Protein AF-A0A355G2V4-F1 (afdb_monomer)

Foldseek 3Di:
DPQLCLQLLLLQLLVLLVVCCVVPVDNVRSLVSSLVRLLVVLLCCCVPQPVVCVPPDPVSNVVSSVVSLVVSLVVCCVVPNQDKDFADDDFPAWDADPNDTDGVLVVCCVVVVVVLVVVVVCCLPPDPLNVLLVVCVVPVVVSVVVVRPSSVSVSVVSSSSSSVSSVVSVSCCNVPRIHGSCGSNDDD

Solvent-accessible surface area (backbone atoms only — not comparable to full-atom values): 9981 Å² total; per-residue (Å²): 129,92,64,66,38,55,24,42,35,21,32,52,9,39,53,36,30,51,53,35,32,75,75,66,70,38,67,71,60,10,50,54,49,6,29,52,52,15,21,51,50,27,38,49,46,40,61,67,63,48,54,80,42,75,84,53,57,73,64,58,54,48,54,48,31,54,50,49,32,54,49,53,29,50,52,42,28,72,76,69,40,80,61,72,46,74,52,93,70,91,79,78,54,70,45,76,54,98,89,42,81,40,51,40,54,59,54,50,45,53,52,54,48,51,51,51,52,53,50,51,50,47,43,39,73,73,34,74,68,23,48,50,44,52,40,44,71,75,36,54,67,62,29,43,74,73,70,44,60,58,71,61,46,54,43,50,50,34,25,53,52,22,31,52,23,16,55,50,18,53,48,46,40,67,75,43,44,61,46,44,55,60,38,55,69,70,82,130

Nearest PDB structures (foldseek):
  6o6o-assembly1_B  TM=2.449E-01  e=6.720E+00  Mycobacterium tuberculosis

Sequence (188 aa):
MLNFAHGDIIMVGAYAILTSLQLTGNPYLAMVVSILVCTIAGVVIERLAYKPLRGASPLAVLITAIGVSFYLQAVAQLIYGSKSQSIALPTFGKVTVAGYEINVSTVITLVVGGVIMAGLTLFVKKTNVGRAMQAVSEDKGAALLMGVNVNRIIMITFAIGSMLAAFASLFYLMQIPSITPTLGSMPG

pLDDT: mean 88.04, std 10.11, range [39.41, 97.44]

Secondary structure (DSSP, 8-state):
---THHHHHHHHHHHHHHHHHHHH--HHHHHHHHHHHHHHHHHHHIIIIIGGGTTS-HHHHHHHHHHHHHHHHHHHHHHH-SS-EE--PPP--EEEETTEEEEHHHHHHHHHHHHHHHHHHHHHHHSHHHHHHHHHHH-HHHHHHTT--HHHHHHHHHHHHHHHHHHHHHHHHHHS-EE-TTTT-S--

Mean predicted aligned error: 5.68 Å

Radius of gyration: 18.29 Å; Cα contacts (8 Å, |Δi|>4): 221; chains: 1; bounding box: 44×28×56 Å

Structure (mmCIF, N/CA/C/O backbone):
data_AF-A0A355G2V4-F1
#
_entry.id   AF-A0A355G2V4-F1
#
loop_
_atom_site.group_PDB
_atom_site.id
_atom_site.type_symbol
_atom_site.label_atom_id
_atom_site.label_alt_id
_atom_site.label_comp_id
_atom_site.label_asym_id
_atom_site.label_entity_id
_atom_site.label_seq_id
_atom_site.pdbx_PDB_ins_code
_atom_site.Cartn_x
_atom_site.Cartn_y
_atom_site.Cartn_z
_atom_site.occupancy
_atom_site.B_iso_or_equiv
_atom_site.auth_seq_id
_atom_site.auth_comp_id
_atom_site.auth_asym_id
_atom_site.auth_atom_id
_atom_site.pdbx_PDB_model_num
ATOM 1 N N . MET A 1 1 ? -10.493 9.139 7.354 1.00 45.75 1 MET A N 1
ATOM 2 C CA . MET A 1 1 ? -9.172 9.528 7.895 1.00 45.75 1 MET A CA 1
ATOM 3 C C . MET A 1 1 ? -8.283 9.828 6.707 1.00 45.75 1 MET A C 1
ATOM 5 O O . MET A 1 1 ? -8.182 8.969 5.841 1.00 45.75 1 MET A O 1
ATOM 9 N N . LEU A 1 2 ? -7.716 11.032 6.629 1.00 49.28 2 LEU A N 1
ATOM 10 C CA . LEU A 1 2 ? -6.668 11.340 5.656 1.00 49.28 2 LEU A CA 1
ATOM 11 C C . LEU A 1 2 ? -5.429 10.533 6.055 1.00 49.28 2 LEU A C 1
ATOM 13 O O . LEU A 1 2 ? -4.902 10.720 7.149 1.00 49.28 2 LEU A O 1
ATOM 17 N N . ASN A 1 3 ? -5.039 9.570 5.224 1.00 63.75 3 ASN A N 1
ATOM 18 C CA . ASN A 1 3 ? -3.866 8.739 5.466 1.00 63.75 3 ASN A CA 1
ATOM 19 C C . ASN A 1 3 ? -2.707 9.249 4.605 1.00 63.75 3 ASN A C 1
ATOM 21 O O . ASN A 1 3 ? -2.568 8.841 3.454 1.00 63.75 3 ASN A O 1
ATOM 25 N N . PHE A 1 4 ? -1.886 10.131 5.175 1.00 60.88 4 PHE A N 1
ATOM 26 C CA . PHE A 1 4 ? -0.683 10.651 4.518 1.00 60.88 4 PHE A CA 1
ATOM 27 C C . PHE A 1 4 ? 0.364 9.556 4.254 1.00 60.88 4 PHE A C 1
ATOM 29 O O . PHE A 1 4 ? 1.045 9.604 3.236 1.00 60.88 4 PHE A O 1
ATOM 36 N N . ALA A 1 5 ? 0.393 8.497 5.072 1.00 66.44 5 ALA A N 1
ATOM 37 C CA . ALA A 1 5 ? 1.328 7.386 4.911 1.00 66.44 5 ALA A CA 1
ATOM 38 C C . ALA A 1 5 ? 1.033 6.499 3.687 1.00 66.44 5 ALA A C 1
ATOM 40 O O . ALA A 1 5 ? 1.855 5.662 3.322 1.00 66.44 5 ALA A O 1
ATOM 41 N N . HIS A 1 6 ? -0.126 6.652 3.029 1.00 75.75 6 H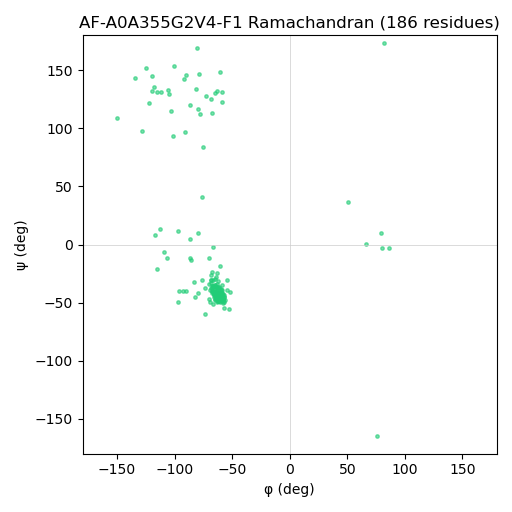IS A N 1
ATOM 42 C CA . HIS A 1 6 ? -0.417 5.899 1.807 1.00 75.75 6 HIS A CA 1
ATOM 43 C C . HIS A 1 6 ? 0.553 6.255 0.671 1.00 75.75 6 HIS A C 1
ATOM 45 O O . HIS A 1 6 ? 0.982 5.357 -0.050 1.00 75.75 6 HIS A O 1
ATOM 51 N N . GLY A 1 7 ? 0.951 7.530 0.565 1.00 82.25 7 GLY A N 1
ATOM 52 C CA . GLY A 1 7 ? 1.973 7.976 -0.383 1.00 82.25 7 GLY A CA 1
ATOM 53 C C . GLY A 1 7 ? 3.340 7.353 -0.095 1.00 82.25 7 GLY A C 1
ATOM 54 O O . GLY A 1 7 ? 3.978 6.822 -0.999 1.00 82.25 7 GLY A O 1
ATOM 55 N N . ASP A 1 8 ? 3.746 7.292 1.175 1.00 89.00 8 ASP A N 1
ATOM 56 C CA . ASP A 1 8 ? 5.026 6.684 1.564 1.00 89.00 8 ASP A CA 1
ATOM 57 C C . ASP A 1 8 ? 5.050 5.162 1.352 1.00 89.00 8 ASP A C 1
ATOM 59 O O . ASP A 1 8 ? 6.106 4.580 1.114 1.00 89.00 8 ASP A O 1
ATOM 63 N N . ILE A 1 9 ? 3.897 4.485 1.374 1.00 92.44 9 ILE A N 1
ATOM 64 C CA . ILE A 1 9 ? 3.826 3.062 1.004 1.00 92.44 9 ILE A CA 1
ATOM 65 C C . ILE A 1 9 ? 4.128 2.867 -0.491 1.00 92.44 9 ILE A C 1
ATOM 67 O O . ILE A 1 9 ? 4.703 1.837 -0.850 1.00 92.44 9 ILE A O 1
ATOM 71 N N . ILE A 1 10 ? 3.811 3.843 -1.352 1.00 93.12 10 ILE A N 1
ATOM 72 C CA . ILE A 1 10 ? 4.222 3.824 -2.766 1.00 93.12 10 ILE A CA 1
ATOM 73 C C . ILE A 1 10 ? 5.750 3.944 -2.863 1.00 93.12 10 ILE A C 1
ATOM 75 O O . ILE A 1 10 ? 6.393 3.200 -3.599 1.00 93.12 10 ILE A O 1
ATOM 79 N N . MET A 1 11 ? 6.368 4.818 -2.064 1.00 93.38 11 MET A N 1
ATOM 80 C CA . MET A 1 11 ? 7.831 4.892 -1.976 1.00 93.38 11 MET A CA 1
ATOM 81 C C . MET A 1 11 ? 8.438 3.552 -1.532 1.00 93.38 11 MET A C 1
ATOM 83 O O . MET A 1 11 ? 9.366 3.053 -2.171 1.00 93.38 11 MET A O 1
ATOM 87 N N . VAL A 1 12 ? 7.904 2.938 -0.472 1.00 94.44 12 VAL A N 1
ATOM 88 C CA . VAL A 1 12 ? 8.348 1.615 -0.001 1.00 94.44 12 VAL A CA 1
ATOM 89 C C . VAL A 1 12 ? 8.220 0.569 -1.111 1.00 94.44 12 VAL A C 1
ATOM 91 O O . VAL A 1 12 ? 9.146 -0.213 -1.328 1.00 94.44 12 VAL A O 1
ATOM 94 N N . GLY A 1 13 ? 7.109 0.581 -1.851 1.00 94.50 13 GLY A N 1
ATOM 95 C CA . GLY A 1 13 ? 6.882 -0.316 -2.981 1.00 94.50 13 GLY A CA 1
ATOM 96 C C . GLY A 1 13 ? 7.879 -0.110 -4.113 1.00 94.50 13 GLY A C 1
ATOM 97 O O . GLY A 1 13 ? 8.381 -1.092 -4.661 1.00 94.50 13 GLY A O 1
ATOM 98 N N . ALA A 1 14 ? 8.227 1.140 -4.416 1.00 93.62 14 ALA A N 1
ATOM 99 C CA . ALA A 1 14 ? 9.215 1.477 -5.432 1.00 93.62 14 ALA A CA 1
ATOM 100 C C . ALA A 1 14 ? 10.626 0.993 -5.055 1.00 93.62 14 ALA A C 1
ATOM 102 O O . ALA A 1 14 ? 11.310 0.387 -5.881 1.00 93.62 14 ALA A O 1
ATOM 103 N N . TYR A 1 15 ? 11.046 1.167 -3.797 1.00 94.06 15 TYR A N 1
ATOM 104 C CA . TYR A 1 15 ? 12.325 0.633 -3.309 1.00 94.06 15 TYR A CA 1
ATOM 105 C C . TYR A 1 15 ? 12.348 -0.901 -3.227 1.00 94.06 15 TYR A C 1
ATOM 107 O O . TYR A 1 15 ? 13.381 -1.522 -3.490 1.00 94.06 15 TYR A O 1
ATOM 115 N N . ALA A 1 16 ? 11.216 -1.540 -2.922 1.00 94.88 16 ALA A N 1
ATOM 116 C CA . ALA A 1 16 ? 11.099 -2.998 -2.981 1.00 94.88 16 ALA A CA 1
ATOM 117 C C . ALA A 1 16 ? 11.252 -3.525 -4.421 1.00 94.88 16 ALA A C 1
ATOM 119 O O . ALA A 1 16 ? 11.912 -4.540 -4.646 1.00 94.88 16 ALA A O 1
ATOM 120 N N . ILE A 1 17 ? 10.705 -2.807 -5.410 1.00 94.12 17 ILE A N 1
ATOM 121 C CA . ILE A 1 17 ? 10.907 -3.117 -6.834 1.00 94.12 17 ILE A CA 1
ATOM 122 C C . ILE A 1 17 ? 12.380 -2.931 -7.212 1.00 94.12 17 ILE A C 1
ATOM 124 O O . ILE A 1 17 ? 12.956 -3.826 -7.829 1.00 94.12 17 ILE A O 1
ATOM 128 N N . LEU A 1 18 ? 13.004 -1.815 -6.807 1.00 92.25 18 LEU A N 1
ATOM 129 C CA . LEU A 1 18 ? 14.422 -1.526 -7.056 1.00 92.25 18 LEU A CA 1
ATOM 130 C C . LEU A 1 18 ? 15.325 -2.665 -6.588 1.00 92.25 18 LEU A C 1
ATOM 132 O O . LEU A 1 18 ? 16.102 -3.211 -7.369 1.00 92.25 18 LEU A O 1
ATOM 136 N N . THR A 1 19 ? 15.203 -3.033 -5.316 1.00 92.38 19 THR A N 1
ATOM 137 C CA . THR A 1 19 ? 16.059 -4.053 -4.702 1.00 92.38 19 THR A CA 1
ATOM 138 C C . THR A 1 19 ? 15.848 -5.420 -5.319 1.00 92.38 19 THR A C 1
ATOM 140 O O . THR A 1 19 ? 16.818 -6.104 -5.641 1.00 92.38 19 THR A O 1
ATOM 143 N N . SER A 1 20 ? 14.596 -5.817 -5.548 1.00 93.38 20 SER A N 1
ATOM 144 C CA . SER A 1 20 ? 14.315 -7.110 -6.163 1.00 93.38 20 SER A CA 1
ATOM 145 C C . SER A 1 20 ? 14.789 -7.180 -7.617 1.00 93.38 20 SER A C 1
ATOM 147 O O . SER A 1 20 ? 15.272 -8.231 -8.039 1.00 93.38 20 SER A O 1
ATOM 149 N N . LEU A 1 21 ? 14.699 -6.086 -8.380 1.00 91.62 21 LEU A N 1
ATOM 150 C CA . LEU A 1 21 ? 15.252 -6.027 -9.734 1.00 91.62 21 LEU A CA 1
ATOM 151 C C . LEU A 1 21 ? 16.778 -6.122 -9.726 1.00 91.62 21 LEU A C 1
ATOM 153 O O . LEU A 1 21 ? 17.332 -6.852 -10.540 1.00 91.62 21 LEU A O 1
ATOM 157 N N . GLN A 1 22 ? 17.457 -5.443 -8.800 1.00 89.81 22 GLN A N 1
ATOM 158 C CA . GLN A 1 22 ? 18.917 -5.519 -8.675 1.00 89.81 22 GLN A CA 1
ATOM 159 C C . GLN A 1 22 ? 19.403 -6.921 -8.285 1.00 89.81 22 GLN A C 1
ATOM 161 O O . GLN A 1 22 ? 20.454 -7.353 -8.750 1.00 89.81 22 GLN A O 1
ATOM 166 N N . LEU A 1 23 ? 18.639 -7.638 -7.457 1.00 91.12 23 LEU A N 1
ATOM 167 C CA . LEU A 1 23 ? 18.987 -8.984 -6.992 1.00 91.12 23 LEU A CA 1
ATOM 168 C C . LEU A 1 23 ? 18.677 -10.078 -8.021 1.00 91.12 23 LEU A C 1
ATOM 170 O O . LEU A 1 23 ? 19.447 -11.023 -8.160 1.00 91.12 23 LEU A O 1
ATOM 174 N N . THR A 1 24 ? 17.529 -9.999 -8.698 1.00 91.00 24 THR A N 1
ATOM 175 C CA . THR A 1 24 ? 17.003 -11.112 -9.513 1.00 91.00 24 THR A CA 1
ATOM 176 C C . THR A 1 24 ? 16.943 -10.798 -11.008 1.00 91.00 24 THR A C 1
ATOM 178 O O . THR A 1 24 ? 16.838 -11.713 -11.819 1.00 91.00 24 THR A O 1
ATOM 181 N N . GLY A 1 25 ? 16.932 -9.521 -11.400 1.00 86.69 25 GLY A N 1
ATOM 182 C CA . GLY A 1 25 ? 16.720 -9.086 -12.787 1.00 86.69 25 GLY A CA 1
ATOM 183 C C . GLY A 1 25 ? 15.319 -9.374 -13.349 1.00 86.69 25 GLY A C 1
ATOM 184 O O . GLY A 1 25 ? 15.046 -9.058 -14.504 1.00 86.69 25 GLY A O 1
ATOM 185 N N . ASN A 1 26 ? 14.418 -9.971 -12.559 1.00 88.38 26 ASN A N 1
ATOM 186 C CA . ASN A 1 26 ? 13.105 -10.424 -13.012 1.00 88.38 26 ASN A CA 1
ATOM 187 C C . ASN A 1 26 ? 11.985 -9.462 -12.553 1.00 88.38 26 ASN A C 1
ATOM 189 O O . ASN A 1 26 ? 11.714 -9.380 -11.350 1.00 88.38 26 ASN A O 1
ATOM 193 N N . PRO A 1 27 ? 11.282 -8.780 -13.480 1.00 86.25 27 PRO A N 1
ATOM 194 C CA . PRO A 1 27 ? 10.253 -7.797 -13.138 1.00 86.25 27 PRO A CA 1
ATOM 195 C C . PRO A 1 27 ? 8.998 -8.410 -12.506 1.00 86.25 27 PRO A C 1
ATOM 197 O O . PRO A 1 27 ? 8.374 -7.781 -11.653 1.00 86.25 27 PRO A O 1
ATOM 200 N N . TYR A 1 28 ? 8.642 -9.648 -12.860 1.00 88.75 28 TYR A N 1
ATOM 201 C CA . TYR A 1 28 ? 7.495 -10.335 -12.259 1.00 88.75 28 TYR A CA 1
ATOM 202 C C . TYR A 1 28 ? 7.756 -10.646 -10.787 1.00 88.75 28 TYR A C 1
ATOM 204 O O . TYR A 1 28 ? 6.880 -10.480 -9.939 1.00 88.75 28 TYR A O 1
ATOM 212 N N . LEU A 1 29 ? 8.988 -11.053 -10.475 1.00 92.25 29 LEU A N 1
ATOM 213 C CA . LEU A 1 29 ? 9.389 -11.357 -9.107 1.00 92.25 29 LEU A CA 1
ATOM 214 C C . LEU A 1 29 ? 9.457 -10.075 -8.264 1.00 92.25 29 LEU A C 1
ATOM 216 O O . LEU A 1 29 ? 8.948 -10.055 -7.145 1.00 92.25 29 LEU A O 1
ATOM 220 N N . ALA A 1 30 ? 9.951 -8.979 -8.848 1.00 92.25 30 ALA A N 1
ATOM 221 C CA . ALA A 1 30 ? 9.954 -7.665 -8.211 1.00 92.25 30 ALA A CA 1
ATOM 222 C C . ALA A 1 30 ? 8.549 -7.157 -7.860 1.00 92.25 30 ALA A C 1
ATOM 224 O O . ALA A 1 30 ? 8.345 -6.592 -6.786 1.00 92.25 30 ALA A O 1
ATOM 225 N N . MET A 1 31 ? 7.560 -7.414 -8.719 1.00 91.94 31 MET A N 1
ATOM 226 C CA . MET A 1 31 ? 6.164 -7.082 -8.442 1.00 91.94 31 MET A CA 1
ATOM 227 C C . MET A 1 31 ? 5.607 -7.872 -7.249 1.00 91.94 31 MET A C 1
ATOM 229 O O . MET A 1 31 ? 4.987 -7.287 -6.361 1.00 91.94 31 MET A O 1
ATOM 233 N N . VAL A 1 32 ? 5.850 -9.185 -7.194 1.00 95.56 32 VAL A N 1
ATOM 234 C CA . VAL A 1 32 ? 5.393 -10.031 -6.076 1.00 95.56 32 VAL A CA 1
ATOM 235 C C . VAL A 1 32 ? 6.042 -9.595 -4.763 1.00 95.56 32 VAL A C 1
ATOM 237 O O . VAL A 1 32 ? 5.350 -9.452 -3.754 1.00 95.56 32 VAL A O 1
ATOM 240 N N . VAL A 1 33 ? 7.350 -9.322 -4.778 1.00 96.19 33 VAL A N 1
ATOM 241 C CA . VAL A 1 33 ? 8.079 -8.819 -3.605 1.00 96.19 33 VAL A CA 1
ATOM 242 C C . VAL A 1 33 ? 7.516 -7.472 -3.155 1.00 96.19 33 VAL A C 1
ATOM 244 O O . VAL A 1 33 ? 7.236 -7.302 -1.972 1.00 96.19 33 VAL A O 1
ATOM 247 N N . SER A 1 34 ? 7.273 -6.542 -4.081 1.00 95.69 34 SER A N 1
ATOM 248 C CA . SER A 1 34 ? 6.677 -5.238 -3.770 1.00 95.69 34 SER A CA 1
ATOM 249 C C . SER A 1 34 ? 5.308 -5.370 -3.103 1.00 95.69 34 SER A C 1
ATOM 251 O O . SER A 1 34 ? 5.074 -4.782 -2.048 1.00 95.69 34 SER A O 1
ATOM 253 N N . ILE A 1 35 ? 4.429 -6.220 -3.646 1.00 96.81 35 ILE A N 1
ATOM 254 C CA . ILE A 1 35 ? 3.109 -6.494 -3.064 1.00 96.81 35 ILE A CA 1
ATOM 255 C C . ILE A 1 35 ? 3.242 -7.021 -1.634 1.00 96.81 35 ILE A C 1
ATOM 257 O O . ILE A 1 35 ? 2.551 -6.531 -0.736 1.00 96.81 35 ILE A O 1
ATOM 261 N N . LEU A 1 36 ? 4.128 -7.992 -1.401 1.00 97.44 36 LEU A N 1
ATOM 262 C CA . LEU A 1 36 ? 4.346 -8.559 -0.071 1.00 97.44 36 LEU A CA 1
ATOM 263 C C . LEU A 1 36 ? 4.877 -7.507 0.907 1.00 97.44 36 LEU A C 1
ATOM 265 O O . LEU A 1 36 ? 4.308 -7.342 1.986 1.00 97.44 36 LEU A O 1
ATOM 269 N N . VAL A 1 37 ? 5.915 -6.763 0.521 1.00 97.12 37 VAL A N 1
ATOM 270 C CA . VAL A 1 37 ? 6.545 -5.743 1.369 1.00 97.12 37 VAL A CA 1
ATOM 271 C C . VAL A 1 37 ? 5.556 -4.631 1.711 1.00 97.12 37 VAL A C 1
ATOM 273 O O . VAL A 1 37 ? 5.396 -4.314 2.888 1.00 97.12 37 VAL A O 1
ATOM 276 N N . CYS A 1 38 ? 4.834 -4.082 0.730 1.00 95.81 38 CYS A N 1
ATOM 277 C CA . CYS A 1 38 ? 3.833 -3.047 0.983 1.00 95.81 38 CYS A CA 1
ATOM 278 C C . CYS A 1 38 ? 2.699 -3.561 1.871 1.00 95.81 38 CYS A C 1
ATOM 280 O O . CYS A 1 38 ? 2.311 -2.875 2.814 1.00 95.81 38 CYS A O 1
ATOM 282 N N . THR A 1 39 ? 2.181 -4.767 1.616 1.00 96.12 39 THR A N 1
ATOM 283 C CA . THR A 1 39 ? 1.098 -5.349 2.427 1.00 96.12 39 THR A CA 1
ATOM 284 C C . THR A 1 39 ? 1.540 -5.536 3.879 1.00 96.12 39 THR A C 1
ATOM 286 O O . THR A 1 39 ? 0.821 -5.140 4.797 1.00 96.12 39 THR A O 1
ATOM 289 N N . ILE A 1 40 ? 2.742 -6.083 4.099 1.00 96.81 40 ILE A N 1
ATOM 290 C CA . ILE A 1 40 ? 3.318 -6.254 5.438 1.00 96.81 40 ILE A CA 1
ATOM 291 C C . ILE A 1 40 ? 3.521 -4.892 6.103 1.00 96.81 40 ILE A C 1
ATOM 293 O O . ILE A 1 40 ? 3.069 -4.704 7.231 1.00 96.81 40 ILE A O 1
ATOM 297 N N . ALA A 1 41 ? 4.132 -3.930 5.408 1.00 95.00 41 ALA A N 1
ATOM 298 C CA . ALA A 1 41 ? 4.342 -2.581 5.925 1.00 95.00 41 ALA A CA 1
ATOM 299 C C . ALA A 1 41 ? 3.013 -1.927 6.334 1.00 95.00 41 ALA A C 1
ATOM 301 O O . ALA A 1 41 ? 2.900 -1.413 7.442 1.00 95.00 41 ALA A O 1
ATOM 302 N N . GLY A 1 42 ? 1.977 -2.030 5.498 1.00 93.69 42 GLY A N 1
ATOM 303 C CA . GLY A 1 42 ? 0.634 -1.529 5.790 1.00 93.69 42 GLY A CA 1
ATOM 304 C C . GLY A 1 42 ? 0.022 -2.118 7.056 1.00 93.69 42 GLY A C 1
ATOM 305 O O . GLY A 1 42 ? -0.488 -1.384 7.901 1.00 93.69 42 GLY A O 1
ATOM 306 N N . VAL A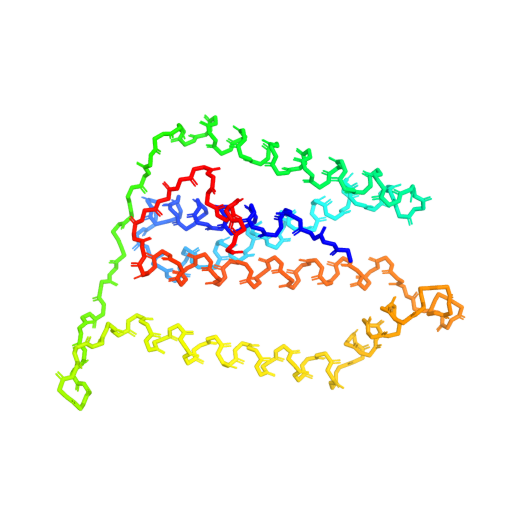 1 43 ? 0.107 -3.441 7.217 1.00 94.88 43 VAL A N 1
ATOM 307 C CA . VAL A 1 43 ? -0.400 -4.142 8.407 1.00 94.88 43 VAL A CA 1
ATOM 308 C C . VAL A 1 43 ? 0.403 -3.775 9.657 1.00 94.88 43 VAL A C 1
ATOM 310 O O . VAL A 1 43 ? -0.177 -3.578 10.724 1.00 94.88 43 VAL A O 1
ATOM 313 N N . VAL A 1 44 ? 1.728 -3.663 9.544 1.00 95.38 44 VAL A N 1
ATOM 314 C CA . VAL A 1 44 ? 2.609 -3.266 10.652 1.00 95.38 44 VAL A CA 1
ATOM 315 C C . VAL A 1 44 ? 2.306 -1.836 11.092 1.00 95.38 44 VAL A C 1
ATOM 317 O O . VAL A 1 44 ? 2.122 -1.592 12.283 1.00 95.38 44 VAL A O 1
ATOM 320 N N . ILE A 1 45 ? 2.180 -0.908 10.143 1.00 93.25 45 ILE A N 1
ATOM 321 C CA . ILE A 1 45 ? 1.826 0.489 10.402 1.00 93.25 45 ILE A CA 1
ATOM 322 C C . ILE A 1 45 ? 0.435 0.582 11.047 1.00 93.25 45 ILE A C 1
ATOM 324 O O . ILE A 1 45 ? 0.275 1.275 12.052 1.00 93.25 45 ILE A O 1
ATOM 328 N N . GLU A 1 46 ? -0.568 -0.145 10.537 1.00 92.75 46 GLU A N 1
ATOM 329 C CA . GLU A 1 46 ? -1.900 -0.192 11.161 1.00 92.75 46 GLU A CA 1
ATOM 330 C C . GLU A 1 46 ? -1.805 -0.652 12.612 1.00 92.75 46 GLU A C 1
ATOM 332 O O . GLU A 1 46 ? -2.355 -0.004 13.502 1.00 92.75 46 GLU A O 1
ATOM 337 N N . ARG A 1 47 ? -1.074 -1.739 12.863 1.00 92.62 47 ARG A N 1
ATOM 338 C CA . ARG A 1 47 ? -1.031 -2.381 14.173 1.00 92.62 47 ARG A CA 1
ATOM 339 C C . ARG A 1 47 ? -0.228 -1.593 15.203 1.00 92.62 47 ARG A C 1
ATOM 341 O O . ARG A 1 47 ? -0.617 -1.596 16.370 1.00 92.62 47 ARG A O 1
ATOM 348 N N . LEU A 1 48 ? 0.875 -0.968 14.793 1.00 93.75 48 LEU A N 1
ATOM 349 C CA . LEU A 1 48 ? 1.798 -0.271 15.692 1.00 93.75 48 LEU A CA 1
ATOM 350 C C . LEU A 1 48 ? 1.483 1.218 15.837 1.00 93.75 48 LEU A C 1
ATOM 352 O O . LEU A 1 48 ? 1.569 1.732 16.946 1.00 93.75 48 LEU A O 1
ATOM 356 N N . ALA A 1 49 ? 1.106 1.907 14.758 1.00 91.38 49 ALA A N 1
ATOM 357 C CA . ALA A 1 49 ? 0.893 3.354 14.792 1.00 91.38 49 ALA A CA 1
ATOM 358 C C . ALA A 1 49 ? -0.584 3.721 14.982 1.00 91.38 49 ALA A C 1
ATOM 360 O O . ALA A 1 49 ? -0.921 4.513 15.859 1.00 91.38 49 ALA A O 1
ATOM 361 N N . TYR A 1 50 ? -1.488 3.129 14.195 1.00 89.69 50 TYR A N 1
ATOM 362 C CA . TYR A 1 50 ? -2.884 3.584 14.154 1.00 89.69 50 TYR A CA 1
ATOM 363 C C . TYR A 1 50 ? -3.798 2.895 15.168 1.00 89.69 50 TYR A C 1
ATOM 365 O O . TYR A 1 50 ? -4.655 3.539 15.776 1.00 89.69 50 TYR A O 1
ATOM 373 N N . LYS A 1 51 ? -3.643 1.584 15.371 1.00 90.81 51 LYS A N 1
ATOM 374 C CA . LYS A 1 51 ? -4.496 0.799 16.269 1.00 90.81 51 LYS A CA 1
ATOM 375 C C . LYS A 1 51 ? -4.460 1.291 17.724 1.00 90.81 51 LYS A C 1
ATOM 377 O O . LYS A 1 51 ? -5.544 1.361 18.305 1.00 90.81 51 LYS A O 1
ATOM 382 N N . PRO A 1 52 ? -3.310 1.672 18.319 1.00 90.94 52 PRO A N 1
ATOM 383 C CA . PRO A 1 52 ? -3.281 2.214 19.682 1.00 90.94 52 PRO A CA 1
ATOM 384 C C . PRO A 1 52 ? -4.049 3.535 19.829 1.00 90.94 52 PRO A C 1
ATOM 386 O O . PRO A 1 52 ? -4.543 3.849 20.906 1.00 90.94 52 PRO A O 1
ATOM 389 N N . LEU A 1 53 ? -4.200 4.290 18.738 1.00 90.50 53 LEU A N 1
ATOM 390 C CA . LEU A 1 53 ? -4.811 5.621 18.726 1.00 90.50 53 LEU A CA 1
ATOM 391 C C . LEU A 1 53 ? -6.286 5.616 18.318 1.00 90.50 53 LEU A C 1
ATOM 393 O O . LEU A 1 53 ? -6.870 6.673 18.091 1.00 90.50 53 LEU A O 1
ATOM 397 N N . ARG A 1 54 ? -6.928 4.443 18.248 1.00 83.06 54 ARG A N 1
ATOM 398 C CA . ARG A 1 54 ? -8.321 4.302 17.783 1.00 83.06 54 ARG A CA 1
ATOM 399 C C . ARG A 1 54 ? -9.368 5.063 18.604 1.00 83.06 54 ARG A C 1
ATOM 401 O O . ARG A 1 54 ? -10.463 5.266 18.087 1.00 83.06 54 ARG A O 1
ATOM 408 N N . GLY A 1 55 ? -9.046 5.454 19.836 1.00 84.06 55 GLY A N 1
ATOM 409 C CA . GLY A 1 55 ? -9.880 6.293 20.707 1.00 84.06 55 GLY A CA 1
ATOM 410 C C . GLY A 1 55 ? -9.245 7.640 21.064 1.00 84.06 55 GLY A C 1
ATOM 411 O O . GLY A 1 55 ? -9.756 8.337 21.934 1.00 84.06 55 GLY A O 1
ATOM 412 N N . ALA A 1 56 ? -8.120 7.993 20.438 1.00 89.50 56 ALA A N 1
ATOM 413 C CA . ALA A 1 56 ? -7.451 9.266 20.666 1.00 89.50 56 ALA A CA 1
ATOM 414 C C . ALA A 1 56 ? -8.119 10.396 19.866 1.00 89.50 56 ALA A C 1
ATOM 416 O O . ALA A 1 56 ? -8.946 10.162 18.980 1.00 89.50 56 ALA A O 1
ATOM 417 N N . SER A 1 57 ? -7.736 11.640 20.160 1.00 91.38 57 SER A N 1
ATOM 418 C CA . SER A 1 57 ? -8.218 12.794 19.403 1.00 91.38 57 SER A CA 1
ATOM 419 C C . SER A 1 57 ? -7.820 12.688 17.917 1.00 91.38 57 SER A C 1
ATOM 421 O O . SER A 1 57 ? -6.748 12.162 17.598 1.00 91.38 57 SER A O 1
ATOM 423 N N . PRO A 1 58 ? -8.628 13.225 16.981 1.00 86.06 58 PRO A N 1
ATOM 424 C CA . PRO A 1 58 ? -8.282 13.231 15.556 1.00 86.06 58 PRO A CA 1
ATOM 425 C C . PRO A 1 58 ? -6.916 13.870 15.259 1.00 86.06 58 PRO A C 1
ATOM 427 O O . PRO A 1 58 ? -6.223 13.445 14.336 1.00 86.06 58 PRO A O 1
ATOM 430 N N . LEU A 1 59 ? -6.500 14.847 16.075 1.00 90.12 59 LEU A N 1
ATOM 431 C CA . LEU A 1 59 ? -5.183 15.481 15.989 1.00 90.12 59 LEU A CA 1
ATOM 432 C C . LEU A 1 59 ? -4.042 14.499 16.282 1.00 90.12 59 LEU A C 1
ATOM 434 O O . LEU A 1 59 ? -3.048 14.502 15.562 1.00 90.12 59 LEU A O 1
ATOM 438 N N . ALA A 1 60 ? -4.186 13.616 17.276 1.00 91.00 60 ALA A N 1
ATOM 439 C CA . ALA A 1 60 ? -3.172 12.604 17.578 1.00 91.00 60 ALA A CA 1
ATOM 440 C C . ALA A 1 60 ? -2.976 11.621 16.408 1.00 91.00 60 ALA A C 1
ATOM 442 O O . ALA A 1 60 ? -1.849 11.235 16.092 1.00 91.00 60 ALA A O 1
ATOM 443 N N . VAL A 1 61 ? -4.062 11.259 15.715 1.00 88.12 61 VAL A N 1
ATOM 444 C CA . VAL A 1 61 ? -4.012 10.405 14.513 1.00 88.12 61 VAL A CA 1
ATOM 445 C C . VAL A 1 61 ? -3.302 11.109 13.350 1.00 88.12 61 VAL A C 1
ATOM 447 O O . VAL A 1 61 ? -2.563 10.477 12.599 1.00 88.12 61 VAL A O 1
ATOM 450 N N . LEU A 1 62 ? -3.488 12.423 13.206 1.00 88.44 62 LEU A N 1
ATOM 451 C CA . LEU A 1 62 ? -2.813 13.211 12.174 1.00 88.44 62 LEU A CA 1
ATOM 452 C C . LEU A 1 62 ? -1.311 13.349 12.461 1.00 88.44 62 LEU A C 1
ATOM 454 O O . LEU A 1 62 ? -0.498 13.100 11.574 1.00 88.44 62 LEU A O 1
ATOM 458 N N . ILE A 1 63 ? -0.938 13.680 13.702 1.00 90.88 63 ILE A N 1
ATOM 459 C CA . ILE A 1 63 ? 0.469 13.792 14.124 1.00 90.88 63 ILE A CA 1
ATOM 460 C C . ILE A 1 63 ? 1.200 12.464 13.912 1.00 90.88 63 ILE A C 1
ATOM 462 O O . ILE A 1 63 ? 2.321 12.443 13.410 1.00 90.88 63 ILE A O 1
ATOM 466 N N . THR A 1 64 ? 0.558 11.343 14.241 1.00 91.19 64 THR A N 1
ATOM 467 C CA . THR A 1 64 ? 1.156 10.022 14.014 1.00 91.19 64 THR A CA 1
ATOM 468 C C . THR A 1 64 ? 1.240 9.635 12.551 1.00 91.19 64 THR A C 1
ATOM 470 O O . THR A 1 64 ? 2.237 9.031 12.173 1.00 91.19 64 THR A O 1
ATOM 473 N N . ALA A 1 65 ? 0.283 10.029 11.707 1.00 88.69 65 ALA A N 1
ATOM 474 C CA . ALA A 1 65 ? 0.419 9.848 10.264 1.00 88.69 65 ALA A CA 1
ATOM 475 C C . ALA A 1 65 ? 1.663 10.573 9.722 1.00 88.69 65 ALA A C 1
ATOM 477 O O . ALA A 1 65 ? 2.466 9.953 9.033 1.00 88.69 65 ALA A O 1
ATOM 478 N N . ILE A 1 66 ? 1.868 11.838 10.107 1.00 89.44 66 ILE A N 1
ATOM 479 C CA . ILE A 1 66 ? 3.063 12.615 9.733 1.00 89.44 66 ILE A CA 1
ATOM 480 C C . ILE A 1 66 ? 4.341 11.963 10.284 1.00 89.44 66 ILE A C 1
ATOM 482 O O . ILE A 1 66 ? 5.341 11.850 9.576 1.00 89.44 66 ILE A O 1
ATOM 486 N N . GLY A 1 67 ? 4.313 11.502 11.537 1.00 92.00 67 GLY A N 1
ATOM 487 C CA . GLY A 1 67 ? 5.446 10.818 12.160 1.00 92.00 67 GLY A CA 1
ATOM 488 C C . GLY A 1 67 ? 5.836 9.529 11.432 1.00 92.00 67 GLY A C 1
ATOM 489 O O . GLY A 1 67 ? 7.020 9.292 11.207 1.00 92.00 67 GLY A O 1
ATOM 490 N N . VAL A 1 68 ? 4.854 8.725 11.012 1.00 92.44 68 VAL A N 1
ATOM 491 C CA . VAL A 1 68 ? 5.089 7.515 10.208 1.00 92.44 68 VAL A CA 1
ATOM 492 C C . VAL A 1 68 ? 5.679 7.871 8.846 1.00 92.44 68 VAL A C 1
ATOM 494 O O . VAL A 1 68 ? 6.626 7.210 8.425 1.00 92.44 68 VAL A O 1
ATOM 497 N N . SER A 1 69 ? 5.176 8.917 8.185 1.00 90.31 69 SER A N 1
ATOM 498 C CA . SER A 1 69 ? 5.727 9.403 6.916 1.00 90.31 69 SER A CA 1
ATOM 499 C C . SER A 1 69 ? 7.206 9.763 7.046 1.00 90.31 69 SER A C 1
ATOM 501 O O . SER A 1 69 ? 8.044 9.181 6.360 1.00 90.31 69 SER A O 1
ATOM 503 N N . PHE A 1 70 ? 7.567 10.636 7.992 1.00 91.19 70 PHE A N 1
ATOM 504 C CA . PHE A 1 70 ? 8.972 10.998 8.208 1.00 91.19 70 PHE A CA 1
ATOM 505 C C . PHE A 1 70 ? 9.838 9.807 8.607 1.00 91.19 70 PHE A C 1
ATOM 507 O O . PHE A 1 70 ? 10.977 9.709 8.158 1.00 91.19 70 PHE A O 1
ATOM 514 N N . TYR A 1 71 ? 9.308 8.888 9.415 1.00 93.25 71 TYR A N 1
ATOM 515 C CA . TYR A 1 71 ? 10.025 7.674 9.782 1.00 93.25 71 TYR A CA 1
ATOM 516 C C . TYR A 1 71 ? 10.342 6.812 8.553 1.00 93.25 71 TYR A C 1
ATOM 518 O O . TYR A 1 71 ? 11.493 6.424 8.362 1.00 93.25 71 TYR A O 1
ATOM 526 N N . LEU A 1 72 ? 9.356 6.552 7.689 1.00 92.50 72 LEU A N 1
ATOM 527 C CA . LEU A 1 72 ? 9.555 5.775 6.464 1.00 92.50 72 LEU A CA 1
ATOM 528 C C . LEU A 1 72 ? 10.556 6.448 5.523 1.00 92.50 72 LEU A C 1
ATOM 530 O O . LEU A 1 72 ? 11.457 5.779 5.017 1.00 92.50 72 LEU A O 1
ATOM 534 N N . GLN A 1 73 ? 10.435 7.760 5.324 1.00 91.12 73 GLN A N 1
ATOM 535 C CA . GLN A 1 73 ? 11.348 8.527 4.475 1.00 91.12 73 GLN A CA 1
ATOM 536 C C . GLN A 1 73 ? 12.777 8.515 5.032 1.00 91.12 73 GLN A C 1
ATOM 538 O O . GLN A 1 73 ? 13.724 8.279 4.285 1.00 91.12 73 GLN A O 1
ATOM 543 N N . ALA A 1 74 ? 12.949 8.699 6.345 1.00 92.50 74 ALA A N 1
ATOM 544 C CA . ALA A 1 74 ? 14.257 8.649 6.995 1.00 92.50 74 ALA A CA 1
ATOM 545 C C . ALA A 1 74 ? 14.896 7.258 6.879 1.00 92.50 74 ALA A C 1
ATOM 547 O O . ALA A 1 74 ? 16.073 7.147 6.541 1.00 92.50 74 ALA A O 1
ATOM 548 N N . VAL A 1 75 ? 14.124 6.187 7.090 1.00 93.12 75 VAL A N 1
ATOM 549 C CA . VAL A 1 75 ? 14.605 4.810 6.899 1.00 93.12 75 VAL A CA 1
ATOM 550 C C . VAL A 1 75 ? 15.012 4.572 5.444 1.00 93.12 75 VAL A C 1
ATOM 552 O O . VAL A 1 75 ? 16.084 4.021 5.194 1.00 93.12 75 VAL A O 1
ATOM 555 N N . ALA A 1 76 ? 14.215 5.028 4.475 1.00 91.25 76 ALA A N 1
ATOM 556 C CA . ALA A 1 76 ? 14.562 4.920 3.061 1.00 91.25 76 ALA A CA 1
ATOM 557 C C . ALA A 1 76 ? 15.856 5.684 2.729 1.00 91.25 76 ALA A C 1
ATOM 559 O O . ALA A 1 76 ? 16.726 5.145 2.047 1.00 91.25 76 ALA A O 1
ATOM 560 N N . GLN A 1 77 ? 16.034 6.894 3.264 1.00 91.06 77 GLN A N 1
ATOM 561 C CA . GLN A 1 77 ? 17.263 7.674 3.090 1.00 91.06 77 GLN A CA 1
ATOM 562 C C . GLN A 1 77 ? 18.487 7.009 3.725 1.00 91.06 77 GLN A C 1
ATOM 564 O O . GLN A 1 77 ? 19.572 7.082 3.154 1.00 91.06 77 GLN A O 1
ATOM 569 N N . LEU A 1 78 ? 18.337 6.351 4.877 1.00 92.62 78 LEU A N 1
ATOM 570 C CA . LEU A 1 78 ? 19.437 5.632 5.524 1.00 92.62 78 LEU A CA 1
ATOM 571 C C . LEU A 1 78 ? 19.888 4.410 4.716 1.00 92.62 78 LEU A C 1
ATOM 573 O O . LEU A 1 78 ? 21.081 4.129 4.661 1.00 92.62 78 LEU A O 1
ATOM 577 N N . ILE A 1 79 ? 18.950 3.695 4.090 1.00 92.00 79 ILE A N 1
ATOM 578 C CA . ILE A 1 79 ? 19.248 2.469 3.334 1.00 92.00 79 ILE A CA 1
ATOM 579 C C . ILE A 1 79 ? 19.740 2.790 1.914 1.00 92.00 79 ILE A C 1
ATOM 581 O O . ILE A 1 79 ? 20.715 2.200 1.457 1.00 92.00 79 ILE A O 1
ATOM 585 N N . TYR A 1 80 ? 19.078 3.715 1.214 1.00 88.69 80 TYR A N 1
ATOM 586 C CA . TYR A 1 80 ? 19.297 3.976 -0.219 1.00 88.69 80 TYR A CA 1
ATOM 587 C C . TYR A 1 80 ? 20.000 5.307 -0.515 1.00 88.69 80 TYR A C 1
ATOM 589 O O . TYR A 1 80 ? 20.353 5.586 -1.663 1.00 88.69 80 TYR A O 1
ATOM 597 N N . GLY A 1 81 ? 20.220 6.136 0.505 1.00 89.00 81 GLY A N 1
ATOM 598 C CA . GLY A 1 81 ? 20.737 7.491 0.358 1.00 89.00 81 GLY A CA 1
ATOM 599 C C . GLY A 1 81 ? 19.660 8.515 -0.017 1.00 89.00 81 GLY A C 1
ATOM 600 O O . GLY A 1 81 ? 18.509 8.197 -0.309 1.00 89.00 81 GLY A O 1
ATOM 601 N N . SER A 1 82 ? 20.051 9.791 -0.021 1.00 82.25 82 SER A N 1
ATOM 602 C CA . SER A 1 82 ? 19.169 10.924 -0.345 1.00 82.25 82 SER A CA 1
ATOM 603 C C . SER A 1 82 ? 19.086 11.249 -1.840 1.00 82.25 82 SER A C 1
ATOM 605 O O . SER A 1 82 ? 18.244 12.045 -2.256 1.00 82.25 82 SER A O 1
ATOM 607 N N . LYS A 1 83 ? 19.965 10.662 -2.661 1.00 82.00 83 LYS A N 1
ATOM 608 C CA . LYS A 1 83 ? 20.013 10.916 -4.105 1.00 82.00 83 LYS A CA 1
ATOM 609 C C . LYS A 1 83 ? 18.922 10.140 -4.831 1.00 82.00 83 LYS A C 1
ATOM 611 O O . LYS A 1 83 ? 18.592 9.017 -4.456 1.00 82.00 83 LYS A O 1
ATOM 616 N N . SER A 1 84 ? 18.408 10.727 -5.912 1.00 81.75 84 SER A N 1
ATOM 617 C CA . SER A 1 84 ? 17.476 10.019 -6.783 1.00 81.75 84 SER A CA 1
ATOM 618 C C . SER A 1 84 ? 18.160 8.811 -7.421 1.00 81.75 84 SER A C 1
ATOM 620 O O . SER A 1 84 ? 19.274 8.919 -7.936 1.00 81.75 84 SER A O 1
ATOM 622 N N . GLN A 1 85 ? 17.491 7.663 -7.369 1.00 82.38 85 GLN A N 1
ATOM 623 C CA . GLN A 1 85 ? 17.959 6.419 -7.967 1.00 82.38 85 GLN A CA 1
ATOM 624 C C . GLN A 1 85 ? 17.160 6.156 -9.240 1.00 82.38 85 GLN A C 1
ATOM 626 O O . GLN A 1 85 ? 15.934 6.219 -9.225 1.00 82.38 85 GLN A O 1
ATOM 631 N N . SER A 1 86 ? 17.844 5.887 -10.349 1.00 80.75 86 SER A N 1
ATOM 632 C CA . SER A 1 86 ? 17.184 5.545 -11.612 1.00 80.75 86 SER A CA 1
ATOM 633 C C . SER A 1 86 ? 17.012 4.036 -11.737 1.00 80.75 86 SER A C 1
ATOM 635 O O . SER A 1 86 ? 17.898 3.271 -11.358 1.00 80.75 86 SER A O 1
ATOM 637 N N . ILE A 1 87 ? 15.881 3.615 -12.294 1.00 78.38 87 ILE A N 1
ATOM 638 C CA . ILE A 1 87 ? 15.571 2.216 -12.585 1.00 78.38 87 ILE A CA 1
ATOM 639 C C . ILE A 1 87 ? 15.454 2.033 -14.092 1.00 78.38 87 ILE A C 1
ATOM 641 O O . ILE A 1 87 ? 14.725 2.757 -14.757 1.00 78.38 87 ILE A O 1
ATOM 645 N N . ALA A 1 88 ? 16.117 1.016 -14.634 1.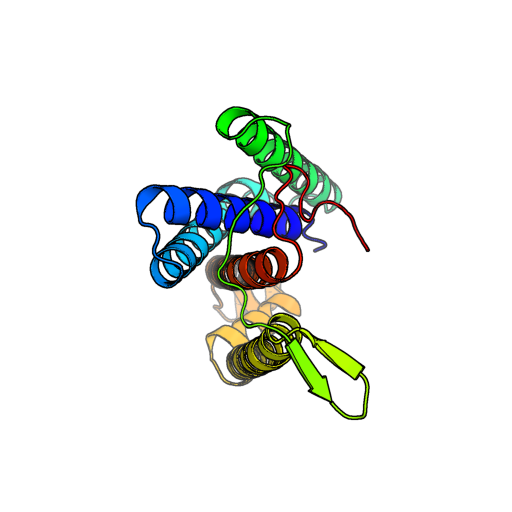00 71.50 88 ALA A N 1
ATOM 646 C CA . ALA A 1 88 ? 15.893 0.591 -16.008 1.00 71.50 88 ALA A CA 1
ATOM 647 C C . ALA A 1 88 ? 14.796 -0.483 -16.032 1.00 71.50 88 ALA A C 1
ATOM 649 O O . ALA A 1 88 ? 15.062 -1.658 -15.787 1.00 71.50 88 ALA A O 1
ATOM 650 N N . LEU A 1 89 ? 13.554 -0.078 -16.305 1.00 72.44 89 LEU A N 1
ATOM 651 C CA . LEU A 1 89 ? 12.473 -1.011 -16.627 1.00 72.44 89 LEU A CA 1
ATOM 652 C C . LEU A 1 89 ? 12.419 -1.244 -18.144 1.00 72.44 89 LEU A C 1
ATOM 654 O O . LEU A 1 89 ? 12.684 -0.313 -18.910 1.00 72.44 89 LEU A O 1
ATOM 658 N N . PRO A 1 90 ? 12.066 -2.459 -18.600 1.00 66.94 90 PRO A N 1
ATOM 659 C CA . PRO A 1 90 ? 11.864 -2.719 -20.018 1.00 66.94 90 PRO A CA 1
ATOM 660 C C . PRO A 1 90 ? 10.769 -1.794 -20.563 1.00 66.94 90 PRO A C 1
ATOM 662 O O . PRO A 1 90 ? 9.646 -1.771 -20.058 1.00 66.94 90 PRO A O 1
ATOM 665 N N . THR A 1 91 ? 11.112 -1.003 -21.581 1.00 69.38 91 THR A N 1
ATOM 666 C CA . THR A 1 91 ? 10.156 -0.119 -22.253 1.00 69.38 91 THR A CA 1
ATOM 667 C C . THR A 1 91 ? 9.339 -0.907 -23.269 1.00 69.38 91 THR A C 1
ATOM 669 O O . THR A 1 91 ? 9.882 -1.676 -24.059 1.00 69.38 91 THR A O 1
ATOM 672 N N . PHE A 1 92 ? 8.024 -0.698 -23.263 1.00 70.88 92 PHE A N 1
ATOM 673 C CA . PHE A 1 92 ? 7.095 -1.339 -24.197 1.00 70.88 92 PHE A CA 1
ATOM 674 C C . PHE A 1 92 ? 6.942 -0.561 -25.517 1.00 70.88 92 PHE A C 1
ATOM 676 O O . PHE A 1 92 ? 6.130 -0.930 -26.362 1.00 70.88 92 PHE A O 1
ATOM 683 N N . GLY A 1 93 ? 7.720 0.511 -25.708 1.00 75.69 93 GLY A N 1
ATOM 684 C CA . GLY A 1 93 ? 7.656 1.358 -26.896 1.00 75.69 93 GLY A CA 1
ATOM 685 C C . GLY A 1 93 ? 6.442 2.295 -26.919 1.00 75.69 93 GLY A C 1
ATOM 686 O O . GLY A 1 93 ? 5.780 2.540 -25.904 1.00 75.69 93 GLY A O 1
ATOM 687 N N . LYS A 1 94 ? 6.174 2.853 -28.102 1.00 79.19 94 LYS A N 1
ATOM 688 C CA . LYS A 1 94 ? 5.097 3.815 -28.364 1.00 79.19 94 LYS A CA 1
ATOM 689 C C . LYS A 1 94 ? 4.138 3.258 -29.408 1.00 79.19 94 LYS A C 1
ATOM 691 O O . LYS A 1 94 ? 4.567 2.590 -30.343 1.00 79.19 94 LYS A O 1
ATOM 696 N N . VAL A 1 95 ? 2.856 3.572 -29.263 1.00 77.56 95 VAL A N 1
ATOM 697 C CA . VAL A 1 95 ? 1.813 3.268 -30.247 1.00 77.56 95 VAL A CA 1
ATOM 698 C C . VAL A 1 95 ? 1.196 4.577 -30.711 1.00 77.56 95 VAL A C 1
ATOM 700 O O . VAL A 1 95 ? 0.843 5.432 -29.899 1.00 77.56 95 VAL A O 1
ATOM 703 N N . THR A 1 96 ? 1.067 4.743 -32.023 1.00 76.62 96 THR A N 1
ATOM 704 C CA . THR A 1 96 ? 0.438 5.922 -32.618 1.00 76.62 96 THR A CA 1
ATOM 705 C C . THR A 1 96 ? -1.072 5.705 -32.696 1.00 76.62 96 THR A C 1
ATOM 707 O O . THR A 1 96 ? -1.533 4.773 -33.352 1.00 76.62 96 THR A O 1
ATOM 710 N N . VAL A 1 97 ? -1.854 6.563 -32.041 1.00 74.31 97 VAL A N 1
ATOM 711 C CA . VAL A 1 97 ? -3.324 6.553 -32.097 1.00 74.31 97 VAL A CA 1
ATOM 712 C C . VAL A 1 97 ? -3.788 7.914 -32.600 1.00 74.31 97 VAL A C 1
ATOM 714 O O . VAL A 1 97 ? -3.459 8.935 -32.005 1.00 74.31 97 VAL A O 1
ATOM 717 N N . ALA A 1 98 ? -4.533 7.938 -33.709 1.00 73.81 98 ALA A N 1
ATOM 718 C CA . ALA A 1 98 ? -5.097 9.162 -34.294 1.00 73.81 98 ALA A CA 1
ATOM 719 C C . ALA A 1 98 ? -4.075 10.310 -34.498 1.00 73.81 98 ALA A C 1
ATOM 721 O O . ALA A 1 98 ? -4.401 11.478 -34.311 1.00 73.81 98 ALA A O 1
ATOM 722 N N . GLY A 1 99 ? -2.829 9.978 -34.862 1.00 76.25 99 GLY A N 1
ATOM 723 C CA . GLY A 1 99 ? -1.752 10.954 -35.091 1.00 76.25 99 GLY A CA 1
ATOM 724 C C . GLY A 1 99 ? -0.957 11.368 -33.846 1.00 76.25 99 GLY A C 1
ATOM 725 O O . GLY A 1 99 ? 0.024 12.093 -33.983 1.00 76.25 99 GLY A O 1
ATOM 726 N N . TYR A 1 100 ? -1.316 10.878 -32.655 1.00 74.75 100 TYR A N 1
ATOM 727 C CA . TYR A 1 100 ? -0.584 11.123 -31.410 1.00 74.75 100 TYR A CA 1
ATOM 728 C C . TYR A 1 100 ? 0.204 9.881 -30.981 1.00 74.75 100 TYR A C 1
ATOM 730 O O . TYR A 1 100 ? -0.326 8.769 -30.967 1.00 74.75 100 TYR A O 1
ATOM 738 N N . GLU A 1 101 ? 1.475 10.058 -30.615 1.00 77.44 101 GLU A N 1
ATOM 739 C CA . GLU A 1 101 ? 2.290 8.988 -30.032 1.00 77.44 101 GLU A CA 1
ATOM 740 C C . GLU A 1 101 ? 1.967 8.817 -28.545 1.00 77.44 101 GLU A C 1
ATOM 742 O O . GLU A 1 101 ? 2.221 9.709 -27.735 1.00 77.44 101 GLU A O 1
ATOM 747 N N . ILE A 1 102 ? 1.444 7.649 -28.174 1.00 79.00 102 ILE A N 1
ATOM 748 C CA . ILE A 1 102 ? 1.122 7.304 -26.790 1.00 79.00 102 ILE A CA 1
ATOM 749 C C . ILE A 1 102 ? 2.077 6.205 -26.322 1.00 79.00 102 ILE A C 1
ATOM 751 O O . ILE A 1 102 ? 2.268 5.192 -26.996 1.00 79.00 102 ILE A O 1
ATOM 755 N N . ASN A 1 103 ? 2.677 6.384 -25.143 1.00 82.12 103 ASN A N 1
ATOM 756 C CA . ASN A 1 103 ? 3.485 5.337 -24.519 1.00 82.12 103 ASN A CA 1
ATOM 757 C C . ASN A 1 103 ? 2.600 4.138 -24.160 1.00 82.12 103 ASN A C 1
ATOM 759 O O . ASN A 1 103 ? 1.582 4.292 -23.481 1.00 82.12 103 ASN A O 1
ATOM 763 N N . VAL A 1 104 ? 3.024 2.930 -24.540 1.00 83.62 104 VAL A N 1
ATOM 764 C CA . VAL A 1 104 ? 2.286 1.693 -24.229 1.00 83.62 104 VAL A CA 1
ATOM 765 C C . VAL A 1 104 ? 2.115 1.519 -22.717 1.00 83.62 104 VAL A C 1
ATOM 767 O O . VAL A 1 104 ? 1.050 1.106 -22.265 1.00 83.62 104 VAL A O 1
ATOM 770 N N . SER A 1 105 ? 3.104 1.944 -21.922 1.00 82.62 105 SER A N 1
ATOM 771 C CA . SER A 1 105 ? 3.021 1.979 -20.457 1.00 82.62 105 SER A CA 1
ATOM 772 C C . SER A 1 105 ? 1.804 2.757 -19.945 1.00 82.62 105 SER A C 1
ATOM 774 O O . SER A 1 105 ? 1.161 2.319 -19.000 1.00 82.62 105 SER A O 1
ATOM 776 N N . THR A 1 106 ? 1.437 3.876 -20.580 1.00 84.69 106 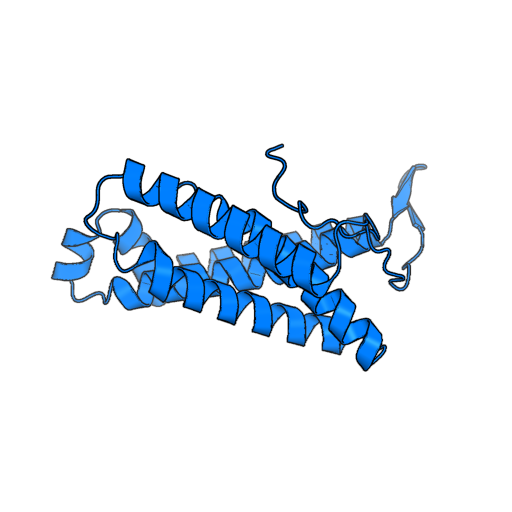THR A N 1
ATOM 777 C CA . THR A 1 106 ? 0.266 4.676 -20.181 1.00 84.69 106 THR A CA 1
ATOM 778 C C . THR A 1 106 ? -1.035 3.923 -20.443 1.00 84.69 106 THR A C 1
ATOM 780 O O . THR A 1 106 ? -1.922 3.912 -19.591 1.00 84.69 106 THR A O 1
ATOM 783 N N . VAL A 1 107 ? -1.139 3.247 -21.590 1.00 86.94 107 VAL A N 1
ATOM 784 C CA . VAL A 1 107 ? -2.314 2.434 -21.931 1.00 86.94 107 VAL A CA 1
ATOM 785 C C . VAL A 1 107 ? -2.443 1.247 -20.975 1.00 86.94 107 VAL A C 1
ATOM 787 O O . VAL A 1 107 ? -3.529 1.003 -20.454 1.00 86.94 107 VAL A O 1
ATOM 790 N N . ILE A 1 108 ? -1.337 0.554 -20.680 1.00 87.00 108 ILE A N 1
ATOM 791 C CA . ILE A 1 108 ? -1.304 -0.548 -19.706 1.00 87.00 108 ILE A CA 1
ATOM 792 C C . ILE A 1 108 ? -1.768 -0.058 -18.331 1.00 87.00 108 ILE A C 1
ATOM 794 O O . ILE A 1 108 ? -2.654 -0.672 -17.742 1.00 87.00 108 ILE A O 1
ATOM 798 N N . THR A 1 109 ? -1.230 1.061 -17.839 1.00 88.31 109 THR A N 1
ATOM 799 C CA . THR A 1 109 ? -1.626 1.636 -16.546 1.00 88.31 109 THR A CA 1
ATOM 800 C C . THR A 1 109 ? -3.122 1.946 -16.494 1.00 88.31 109 THR A C 1
ATOM 802 O O . THR A 1 109 ? -3.774 1.619 -15.503 1.00 88.31 109 THR A O 1
ATOM 805 N N . LEU A 1 110 ? -3.698 2.519 -17.558 1.00 89.94 110 LEU A N 1
ATOM 806 C CA . LEU A 1 110 ? -5.136 2.806 -17.620 1.00 89.94 110 LEU A CA 1
ATOM 807 C C . LEU A 1 110 ? -5.985 1.531 -17.607 1.00 89.94 110 LEU A C 1
ATOM 809 O O . LEU A 1 110 ? -6.942 1.437 -16.839 1.00 89.94 110 LEU A O 1
ATOM 813 N N . VAL A 1 111 ? -5.632 0.541 -18.430 1.00 92.44 111 VAL A N 1
ATOM 814 C CA . VAL A 1 111 ? -6.390 -0.713 -18.534 1.00 92.44 111 VAL A CA 1
ATOM 815 C C . VAL A 1 111 ? -6.300 -1.506 -17.233 1.00 92.44 111 VAL A C 1
ATOM 817 O O . VAL A 1 111 ? -7.328 -1.874 -16.664 1.00 92.44 111 VAL A O 1
ATOM 820 N N . VAL A 1 112 ? -5.090 -1.738 -16.719 1.00 91.94 112 VAL A N 1
ATOM 821 C CA . VAL A 1 112 ? -4.889 -2.515 -15.490 1.00 91.94 112 VAL A CA 1
ATOM 822 C C . VAL A 1 112 ? -5.452 -1.768 -14.281 1.00 91.94 112 VAL A C 1
ATOM 824 O O . VAL A 1 112 ? -6.116 -2.382 -13.449 1.00 91.94 112 VAL A O 1
ATOM 827 N N . GLY A 1 113 ? -5.277 -0.445 -14.207 1.00 93.19 113 GLY A N 1
ATOM 828 C CA . GLY A 1 113 ? -5.898 0.389 -13.177 1.00 93.19 113 GLY A CA 1
ATOM 829 C C . GLY A 1 113 ? -7.425 0.288 -13.187 1.00 93.19 113 GLY A C 1
ATOM 830 O O . GLY A 1 113 ? -8.035 0.092 -12.135 1.00 93.19 113 GLY A O 1
ATOM 831 N N . GLY A 1 114 ? -8.046 0.319 -14.371 1.00 95.44 114 GLY A N 1
ATOM 832 C CA . GLY A 1 114 ? -9.486 0.112 -14.533 1.00 95.44 114 GLY A CA 1
ATOM 833 C C . GLY A 1 114 ? -9.948 -1.274 -14.069 1.00 95.44 114 GLY A C 1
ATOM 834 O O . 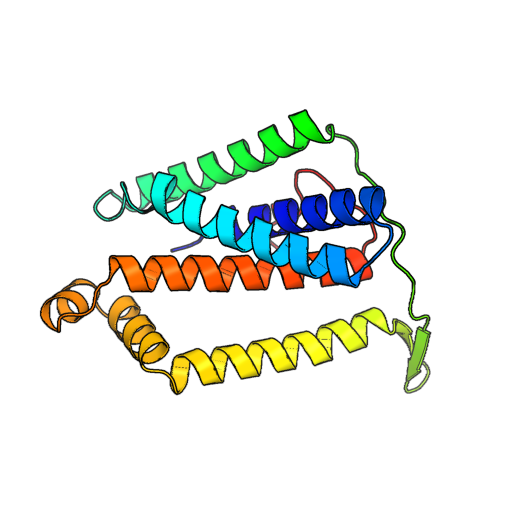GLY A 1 114 ? -10.938 -1.386 -13.344 1.00 95.44 114 GLY A O 1
ATOM 835 N N . VAL A 1 115 ? -9.201 -2.329 -14.411 1.00 96.44 115 VAL A N 1
ATOM 836 C CA . VAL A 1 115 ? -9.483 -3.704 -13.959 1.00 96.44 115 VAL A CA 1
ATOM 837 C C . VAL A 1 115 ? -9.373 -3.822 -12.438 1.00 96.44 115 VAL A C 1
ATOM 839 O O . VAL A 1 115 ? -10.261 -4.391 -11.803 1.00 96.44 115 VAL A O 1
ATOM 842 N N . ILE A 1 116 ? -8.328 -3.251 -11.836 1.00 95.44 116 ILE A N 1
ATOM 843 C CA . ILE A 1 116 ? -8.131 -3.239 -10.382 1.00 95.44 116 ILE A CA 1
ATOM 844 C C . ILE A 1 116 ? -9.272 -2.485 -9.688 1.00 95.44 116 ILE A C 1
ATOM 846 O O . ILE A 1 116 ? -9.826 -2.978 -8.706 1.00 95.44 116 ILE A O 1
ATOM 850 N N . MET A 1 117 ? -9.669 -1.322 -10.211 1.00 95.56 117 MET A N 1
ATOM 851 C CA . MET A 1 117 ? -10.779 -0.531 -9.673 1.00 95.56 117 MET A CA 1
ATOM 852 C C . MET A 1 117 ? -12.105 -1.297 -9.735 1.00 95.56 117 MET A C 1
ATOM 854 O O . MET A 1 117 ? -12.851 -1.332 -8.750 1.00 95.56 117 MET A O 1
ATOM 858 N N . ALA A 1 118 ? -12.396 -1.946 -10.864 1.00 97.12 118 ALA A N 1
ATOM 859 C CA . ALA A 1 118 ? -13.577 -2.789 -11.015 1.00 97.12 118 ALA A CA 1
ATOM 860 C C . ALA A 1 118 ? -13.540 -3.980 -10.042 1.00 97.12 118 ALA A C 1
ATOM 862 O O . ALA A 1 118 ? -14.529 -4.248 -9.355 1.00 97.12 118 ALA A O 1
ATOM 863 N N . GLY A 1 119 ? -12.387 -4.644 -9.923 1.00 96.69 119 GLY A N 1
ATOM 864 C CA . GLY A 1 119 ? -12.161 -5.755 -9.001 1.00 96.69 119 GLY A CA 1
ATOM 865 C C . GLY A 1 119 ? -12.374 -5.360 -7.540 1.00 96.69 119 GLY A C 1
ATOM 866 O O . GLY A 1 119 ? -13.137 -6.017 -6.831 1.00 96.69 119 GLY A O 1
ATOM 867 N N . LEU A 1 120 ? -11.787 -4.244 -7.102 1.00 94.94 120 LEU A N 1
ATOM 868 C CA . LEU A 1 120 ? -11.978 -3.711 -5.753 1.00 94.94 120 LEU A CA 1
ATOM 869 C C . LEU A 1 120 ? -13.441 -3.327 -5.504 1.00 94.94 120 LEU A C 1
ATOM 871 O O . LEU A 1 120 ? -13.991 -3.634 -4.449 1.00 94.94 120 LEU A O 1
ATOM 875 N N . THR A 1 121 ? -14.100 -2.702 -6.481 1.00 95.62 121 THR A N 1
ATOM 876 C CA . THR A 1 121 ? -15.514 -2.316 -6.365 1.00 95.62 121 THR A CA 1
ATOM 877 C C . THR A 1 121 ? -16.407 -3.540 -6.188 1.00 95.62 121 THR A C 1
ATOM 879 O O . THR A 1 121 ? -17.285 -3.554 -5.322 1.00 95.62 121 THR A O 1
ATOM 882 N N . LEU A 1 122 ? -16.177 -4.588 -6.981 1.00 96.56 122 LEU A N 1
ATOM 883 C CA . LEU A 1 122 ? -16.890 -5.855 -6.852 1.00 96.56 122 LEU A CA 1
ATOM 884 C C . LEU A 1 122 ? -16.586 -6.530 -5.516 1.00 96.56 122 LEU A C 1
ATOM 886 O O . LEU A 1 122 ? -17.513 -7.004 -4.865 1.00 96.56 122 LEU A O 1
ATOM 890 N N . PHE A 1 123 ? -15.329 -6.522 -5.071 1.00 97.12 123 PHE A N 1
ATOM 891 C CA . PHE A 1 123 ? -14.942 -7.054 -3.769 1.00 97.12 123 PHE A CA 1
ATOM 892 C C . PHE A 1 123 ? -15.693 -6.350 -2.632 1.00 97.12 123 PHE A C 1
ATOM 894 O O . PHE A 1 123 ? -16.329 -7.011 -1.811 1.00 97.12 123 PHE A O 1
ATOM 901 N N . VAL A 1 124 ? -15.693 -5.015 -2.609 1.00 95.94 124 VAL A N 1
ATOM 902 C CA . VAL A 1 124 ? -16.356 -4.231 -1.558 1.00 95.94 124 VAL A CA 1
ATOM 903 C C . VAL A 1 124 ? -17.876 -4.420 -1.588 1.00 95.94 124 VAL A C 1
ATOM 905 O O . VAL A 1 124 ? -18.492 -4.568 -0.537 1.00 95.94 124 VAL A O 1
ATOM 908 N N . LYS A 1 125 ? -18.497 -4.464 -2.773 1.00 95.00 125 LYS A N 1
ATOM 909 C CA . LYS A 1 125 ? -19.963 -4.551 -2.890 1.00 95.00 125 LYS A CA 1
ATOM 910 C C . LYS A 1 125 ? -20.522 -5.969 -2.759 1.00 95.00 125 LYS A C 1
ATOM 912 O O . LYS A 1 125 ? -21.649 -6.124 -2.299 1.00 95.00 125 LYS A O 1
ATOM 917 N N . LYS A 1 126 ? -19.788 -6.998 -3.197 1.00 95.06 126 LYS A N 1
ATOM 918 C CA . LYS A 1 126 ? -20.312 -8.374 -3.297 1.00 95.06 126 LYS A CA 1
ATOM 919 C C . LYS A 1 126 ? -19.795 -9.340 -2.234 1.00 95.06 126 LYS A C 1
ATOM 921 O O . LYS A 1 126 ? -20.352 -10.426 -2.117 1.00 95.06 126 LYS A O 1
ATOM 926 N N . THR A 1 127 ? -18.768 -8.994 -1.456 1.00 96.94 127 THR A N 1
ATOM 927 C CA . THR A 1 127 ? -18.225 -9.907 -0.433 1.00 96.94 127 THR A CA 1
ATOM 928 C C . THR A 1 127 ? -18.711 -9.571 0.976 1.00 96.94 127 THR A C 1
ATOM 930 O O . THR A 1 127 ? -19.005 -8.420 1.297 1.00 96.94 127 THR A O 1
ATOM 933 N N . ASN A 1 128 ? -18.743 -10.575 1.858 1.00 93.75 128 ASN A N 1
ATOM 934 C CA . ASN A 1 128 ? -19.081 -10.382 3.275 1.00 93.75 128 ASN A CA 1
ATOM 935 C C . ASN A 1 128 ? -18.089 -9.447 3.983 1.00 93.75 128 ASN A C 1
ATOM 937 O O . ASN A 1 128 ? -18.492 -8.629 4.807 1.00 93.75 128 ASN A O 1
ATOM 941 N N . VAL A 1 129 ? -16.802 -9.532 3.626 1.00 95.56 129 VAL A N 1
ATOM 942 C CA . VAL A 1 129 ? -15.764 -8.628 4.142 1.00 95.56 129 VAL A CA 1
ATOM 943 C C . VAL A 1 129 ? -16.035 -7.194 3.687 1.00 95.56 129 VAL A C 1
ATOM 945 O O . VAL A 1 129 ? -15.976 -6.282 4.502 1.00 95.56 129 VAL A O 1
ATOM 948 N N . GLY A 1 130 ? -16.397 -6.994 2.419 1.00 95.19 130 GLY A N 1
ATOM 949 C CA . GLY A 1 130 ? -16.761 -5.688 1.875 1.00 95.19 130 GLY A CA 1
ATOM 950 C C . GLY A 1 130 ? -17.991 -5.062 2.541 1.00 95.19 130 GLY A C 1
ATOM 951 O O . GLY A 1 130 ? -17.957 -3.897 2.934 1.00 95.19 130 GLY A O 1
ATOM 952 N N . ARG A 1 131 ? -19.042 -5.854 2.789 1.00 94.69 131 ARG A N 1
ATOM 953 C CA . ARG A 1 131 ? -20.219 -5.409 3.561 1.00 94.69 131 ARG A CA 1
ATOM 954 C C . ARG A 1 131 ? -19.844 -4.985 4.981 1.00 94.69 131 ARG A C 1
ATOM 956 O O . ARG A 1 131 ? -20.326 -3.967 5.469 1.00 94.69 131 ARG A O 1
ATOM 963 N N . ALA A 1 132 ? -18.953 -5.734 5.630 1.00 95.56 132 ALA A N 1
ATOM 964 C CA . ALA A 1 132 ? -18.437 -5.375 6.945 1.00 95.56 132 ALA A CA 1
ATOM 965 C C . ALA A 1 132 ? -17.578 -4.097 6.907 1.00 95.56 132 ALA A C 1
ATOM 967 O O . ALA A 1 132 ? -17.660 -3.297 7.833 1.00 95.56 132 ALA A O 1
ATOM 968 N N . MET A 1 133 ? -16.805 -3.859 5.837 1.00 96.06 133 MET A N 1
ATOM 969 C CA . MET A 1 133 ? -16.090 -2.589 5.634 1.00 96.06 133 MET A CA 1
ATOM 970 C C . MET A 1 133 ? -17.052 -1.402 5.562 1.00 96.06 133 MET A C 1
ATOM 972 O O . MET A 1 133 ? -16.811 -0.404 6.235 1.00 96.06 133 MET A O 1
ATOM 976 N N . GLN A 1 134 ? -18.147 -1.530 4.806 1.00 94.81 134 GLN A N 1
ATOM 977 C CA . GLN A 1 134 ? -19.170 -0.484 4.699 1.00 94.81 134 GLN A CA 1
ATOM 978 C C . GLN A 1 134 ? -19.866 -0.223 6.042 1.00 94.81 134 GLN A C 1
ATOM 980 O O . GLN A 1 134 ? -19.978 0.922 6.464 1.00 94.81 134 GLN A O 1
ATOM 985 N N . ALA A 1 135 ? -20.253 -1.274 6.771 1.00 94.81 135 ALA A N 1
ATOM 986 C CA . ALA A 1 135 ? -20.855 -1.119 8.098 1.00 94.81 135 ALA A CA 1
ATOM 987 C C . ALA A 1 135 ? -19.915 -0.392 9.080 1.00 94.81 135 ALA A C 1
ATOM 989 O O . ALA A 1 135 ? -20.340 0.492 9.816 1.00 94.81 135 ALA A O 1
ATOM 990 N N . VAL A 1 136 ? -18.620 -0.730 9.055 1.00 94.25 136 VAL A N 1
ATOM 991 C CA . VAL A 1 136 ? -17.594 -0.095 9.896 1.00 94.25 136 VAL A CA 1
ATOM 992 C C . VAL A 1 136 ? -17.327 1.362 9.499 1.00 94.25 136 VAL A C 1
ATOM 994 O O . VAL A 1 136 ? -16.942 2.152 10.363 1.00 94.25 136 VAL A O 1
ATOM 997 N N . SER A 1 137 ? -17.486 1.730 8.221 1.00 92.00 137 SER A N 1
ATOM 998 C CA . SER A 1 137 ? -17.332 3.122 7.781 1.00 92.00 137 SER A CA 1
ATOM 999 C C . SER A 1 137 ? -18.520 4.008 8.146 1.00 92.00 137 SER A C 1
ATOM 1001 O O . SER A 1 137 ? -18.299 5.192 8.374 1.00 92.00 137 SER A O 1
ATOM 1003 N N . GLU A 1 138 ? -19.728 3.441 8.215 1.00 94.19 138 GLU A N 1
ATOM 1004 C CA . GLU A 1 138 ? -20.943 4.152 8.635 1.00 94.19 138 GLU A CA 1
ATOM 1005 C C . GLU A 1 138 ? -20.946 4.391 10.149 1.00 94.19 138 GLU A C 1
ATOM 1007 O O . GLU A 1 138 ? -20.935 5.531 10.607 1.00 94.19 138 GLU A O 1
ATOM 1012 N N . ASP A 1 139 ? -20.887 3.316 10.940 1.00 93.69 139 ASP A N 1
ATOM 1013 C CA . ASP A 1 139 ? -20.842 3.409 12.398 1.00 93.69 139 ASP A CA 1
ATOM 1014 C C . ASP A 1 139 ? -20.066 2.225 12.989 1.00 93.69 139 ASP A C 1
ATOM 1016 O O . ASP A 1 139 ? -20.514 1.075 13.025 1.00 93.69 139 ASP A O 1
ATOM 1020 N N . LYS A 1 140 ? -18.871 2.527 13.506 1.00 91.31 140 LYS A N 1
ATOM 1021 C CA . LYS A 1 140 ? -17.995 1.539 14.149 1.00 91.31 140 LYS A CA 1
ATOM 1022 C C . LYS A 1 140 ? -18.627 0.920 15.396 1.00 91.31 140 LYS A C 1
ATOM 1024 O O . LYS A 1 140 ? -18.381 -0.256 15.657 1.00 91.31 140 LYS A O 1
ATOM 1029 N N . GLY A 1 141 ? -19.374 1.701 16.174 1.00 91.81 141 GLY A N 1
ATOM 1030 C CA . GLY A 1 141 ? -20.032 1.255 17.398 1.00 91.81 141 GLY A CA 1
ATOM 1031 C C . GLY A 1 141 ? -21.175 0.300 17.084 1.00 91.81 141 GLY A C 1
ATOM 1032 O O . GLY A 1 141 ? -21.197 -0.815 17.603 1.00 91.81 141 GLY A O 1
ATOM 1033 N N . ALA A 1 142 ? -22.056 0.681 16.157 1.00 93.69 142 ALA A N 1
ATOM 1034 C CA . ALA A 1 142 ? -23.141 -0.184 15.700 1.00 93.69 142 ALA A CA 1
ATOM 1035 C C . ALA A 1 142 ? -22.606 -1.476 15.062 1.00 93.69 142 ALA A C 1
ATOM 1037 O O . ALA A 1 142 ? -23.061 -2.567 15.398 1.00 93.69 142 ALA A O 1
ATOM 1038 N N . ALA A 1 143 ? -21.579 -1.389 14.209 1.00 93.81 143 ALA A N 1
ATOM 1039 C CA . ALA A 1 143 ? -20.952 -2.569 13.614 1.00 93.81 143 ALA A CA 1
ATOM 1040 C C . ALA A 1 143 ? -20.390 -3.532 14.678 1.00 93.81 143 ALA A C 1
ATOM 1042 O O . ALA A 1 143 ? -20.521 -4.751 14.543 1.00 93.81 143 ALA A O 1
ATOM 1043 N N . LEU A 1 144 ? -19.799 -2.998 15.753 1.00 94.25 144 LEU A N 1
ATOM 1044 C CA . LEU A 1 144 ? -19.277 -3.796 16.863 1.00 94.25 144 LEU A CA 1
ATOM 1045 C C . LEU A 1 144 ? -20.401 -4.502 17.638 1.00 94.25 144 LEU A C 1
ATOM 1047 O O . LEU A 1 144 ? -20.251 -5.678 17.967 1.00 94.25 144 LEU A O 1
ATOM 1051 N N . LEU A 1 145 ? -21.541 -3.834 17.859 1.00 95.00 145 LEU A N 1
ATOM 1052 C CA . LEU A 1 145 ? -22.735 -4.439 18.473 1.00 95.00 145 LEU A CA 1
ATOM 1053 C C . LEU A 1 145 ? -23.346 -5.551 17.609 1.00 95.00 145 LEU A C 1
ATOM 1055 O O . LEU A 1 145 ? -23.880 -6.520 18.141 1.00 95.00 145 LEU A O 1
ATOM 1059 N N . MET A 1 146 ? -23.198 -5.463 16.286 1.00 95.00 146 MET A N 1
ATOM 1060 C CA . MET A 1 146 ? -23.606 -6.509 15.339 1.00 95.00 146 MET A CA 1
ATOM 1061 C C . MET A 1 146 ? -22.595 -7.670 15.233 1.00 95.00 146 MET A C 1
ATOM 1063 O O . MET A 1 146 ? -22.708 -8.511 14.341 1.00 95.00 146 MET A O 1
ATOM 1067 N N . GLY A 1 147 ? -21.589 -7.728 16.114 1.00 93.50 147 GLY A N 1
ATOM 1068 C 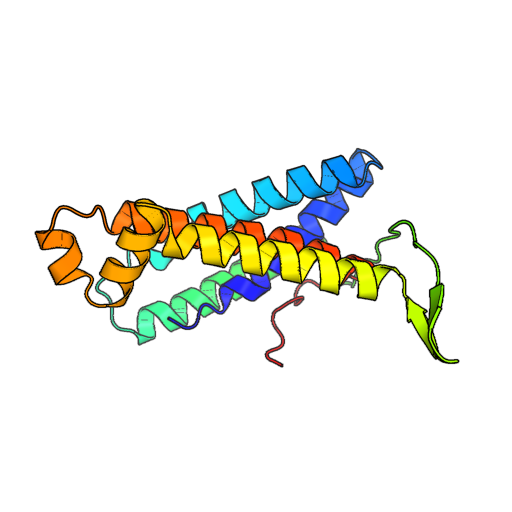CA . GLY A 1 147 ? -20.597 -8.807 16.164 1.00 93.50 147 GLY A CA 1
ATOM 1069 C C . GLY A 1 147 ? -19.485 -8.705 15.113 1.00 93.50 147 GLY A C 1
ATOM 1070 O O . GLY A 1 147 ? -18.697 -9.642 14.953 1.00 93.50 147 GLY A O 1
ATOM 1071 N N . VAL A 1 148 ? -19.374 -7.584 14.391 1.00 95.62 148 VAL A N 1
ATOM 1072 C CA . VAL A 1 148 ? -18.294 -7.379 13.419 1.00 95.62 148 VAL A CA 1
ATOM 1073 C C . VAL A 1 148 ? -16.981 -7.132 14.157 1.00 95.62 148 VAL A C 1
ATOM 1075 O O . VAL A 1 148 ? -16.855 -6.224 14.978 1.00 95.62 148 VAL A O 1
ATOM 1078 N N . ASN A 1 149 ? -15.942 -7.895 13.811 1.00 95.06 149 ASN A N 1
ATOM 1079 C CA . ASN A 1 149 ? -14.598 -7.638 14.320 1.00 95.06 149 ASN A CA 1
ATOM 1080 C C . ASN A 1 149 ? -13.979 -6.419 13.613 1.00 95.06 149 ASN A C 1
ATOM 1082 O O . ASN A 1 149 ? -13.218 -6.555 12.653 1.00 95.06 149 ASN A O 1
ATOM 1086 N N . VAL A 1 150 ? -14.297 -5.223 14.114 1.00 93.19 150 VAL A N 1
ATOM 1087 C CA . VAL A 1 150 ? -13.850 -3.925 13.576 1.00 93.19 150 VAL A CA 1
ATOM 1088 C C . VAL A 1 150 ? -12.330 -3.869 13.389 1.00 93.19 150 VAL A C 1
ATOM 1090 O O . VAL A 1 150 ? -11.840 -3.389 12.368 1.00 93.19 150 VAL A O 1
ATOM 1093 N N . ASN A 1 151 ? -11.570 -4.418 14.343 1.00 92.38 151 ASN A N 1
ATOM 1094 C CA . ASN A 1 151 ? -10.108 -4.445 14.277 1.00 92.38 151 ASN A CA 1
ATOM 1095 C C . ASN A 1 151 ? -9.601 -5.254 13.078 1.00 92.38 151 ASN A C 1
ATOM 1097 O O . ASN A 1 151 ? -8.694 -4.811 12.378 1.00 92.38 151 ASN A O 1
ATOM 1101 N N . ARG A 1 152 ? -10.192 -6.427 12.826 1.00 94.1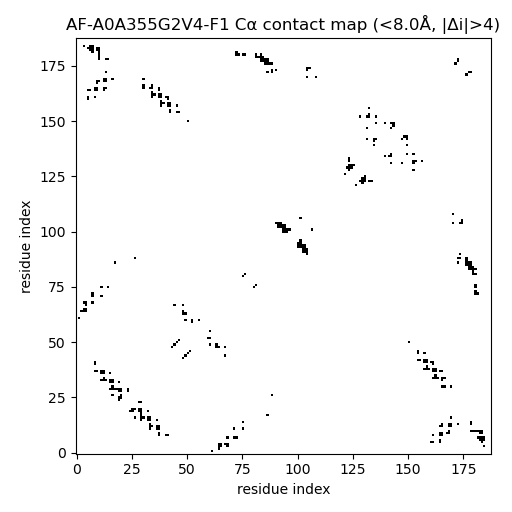9 152 ARG A N 1
ATOM 1102 C CA . ARG A 1 152 ? -9.841 -7.259 11.671 1.00 94.19 152 ARG A CA 1
ATOM 1103 C C . ARG A 1 152 ? -10.222 -6.571 10.362 1.00 94.19 152 ARG A C 1
ATOM 1105 O O . ARG A 1 152 ? -9.423 -6.586 9.435 1.00 94.19 152 ARG A O 1
ATOM 1112 N N . ILE A 1 153 ? -11.404 -5.958 10.292 1.00 95.38 153 ILE A N 1
ATOM 1113 C CA . ILE A 1 153 ? -11.867 -5.277 9.077 1.00 95.38 153 ILE A CA 1
ATOM 1114 C C . ILE A 1 153 ? -10.924 -4.143 8.687 1.00 95.38 153 ILE A C 1
ATOM 1116 O O . ILE A 1 153 ? -10.487 -4.097 7.542 1.00 95.38 153 ILE A O 1
ATOM 1120 N N . ILE A 1 154 ? -10.533 -3.288 9.633 1.00 92.50 154 ILE A N 1
ATOM 1121 C CA . ILE A 1 154 ? -9.643 -2.167 9.318 1.00 92.50 154 ILE A CA 1
ATOM 1122 C C . ILE A 1 154 ? -8.234 -2.651 8.952 1.00 92.50 154 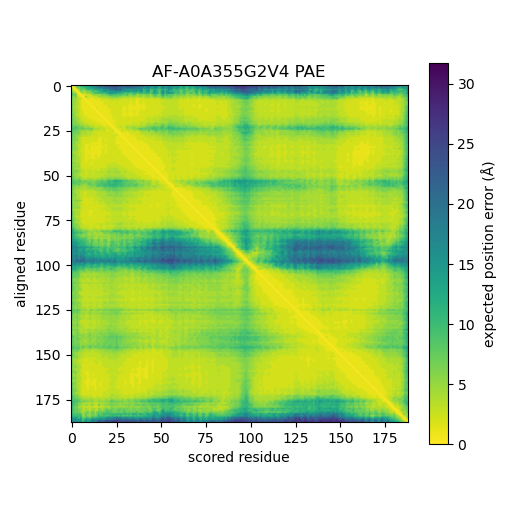ILE A C 1
ATOM 1124 O O . ILE A 1 154 ? -7.644 -2.116 8.019 1.00 92.50 154 ILE A O 1
ATOM 1128 N N . MET A 1 155 ? -7.712 -3.691 9.612 1.00 93.75 155 MET A N 1
ATOM 1129 C CA . MET A 1 155 ? -6.439 -4.305 9.213 1.00 93.75 155 MET A CA 1
ATOM 1130 C C . MET A 1 155 ? -6.492 -4.822 7.766 1.00 93.75 155 MET A C 1
ATOM 1132 O O . MET A 1 155 ? -5.568 -4.569 6.998 1.00 93.75 155 MET A O 1
ATOM 1136 N N . ILE A 1 156 ? -7.583 -5.489 7.366 1.00 94.81 156 ILE A N 1
ATOM 1137 C CA . ILE A 1 156 ? -7.775 -5.942 5.979 1.00 94.81 156 ILE A CA 1
ATOM 1138 C C . ILE A 1 156 ? -7.844 -4.741 5.028 1.00 94.81 156 ILE A C 1
ATOM 1140 O O . ILE A 1 156 ? -7.239 -4.778 3.962 1.00 94.81 156 ILE A O 1
ATOM 1144 N N . THR A 1 157 ? -8.536 -3.661 5.402 1.00 93.25 157 THR A N 1
ATOM 1145 C CA . THR A 1 157 ? -8.585 -2.434 4.593 1.00 93.25 157 THR A CA 1
ATOM 1146 C C . THR A 1 157 ? -7.192 -1.838 4.383 1.00 93.25 157 THR A C 1
ATOM 1148 O O . THR A 1 157 ? -6.859 -1.478 3.257 1.00 93.25 157 THR A O 1
ATOM 1151 N N . PHE A 1 158 ? -6.357 -1.781 5.427 1.00 92.12 158 PHE A N 1
ATOM 1152 C CA . PHE A 1 158 ? -4.963 -1.339 5.308 1.00 92.12 158 PHE A CA 1
ATOM 1153 C C . PHE A 1 158 ? -4.134 -2.286 4.437 1.00 92.12 158 PHE A C 1
ATOM 1155 O O . PHE A 1 158 ? -3.411 -1.816 3.567 1.00 92.12 158 PHE A O 1
ATOM 1162 N N . ALA A 1 159 ? -4.280 -3.603 4.604 1.00 94.50 159 ALA A N 1
ATOM 1163 C CA . ALA A 1 159 ? -3.581 -4.593 3.788 1.00 94.50 159 ALA A CA 1
ATOM 1164 C C . ALA A 1 159 ? -3.913 -4.447 2.292 1.00 94.50 159 ALA A C 1
ATOM 1166 O O . ALA A 1 159 ? -3.008 -4.381 1.464 1.00 94.50 159 ALA A O 1
ATOM 1167 N N . ILE A 1 160 ? -5.202 -4.337 1.948 1.00 94.56 160 ILE A N 1
ATOM 1168 C CA . ILE A 1 160 ? -5.657 -4.152 0.563 1.00 94.56 160 ILE A CA 1
ATOM 1169 C C . ILE A 1 160 ? -5.193 -2.797 0.024 1.00 94.56 160 ILE A C 1
ATOM 1171 O O . ILE A 1 160 ? -4.665 -2.734 -1.080 1.00 94.56 160 ILE A O 1
ATOM 1175 N N . GLY A 1 161 ? -5.336 -1.719 0.800 1.00 93.38 161 GLY A N 1
ATOM 1176 C CA . GLY A 1 161 ? -4.856 -0.396 0.401 1.00 93.38 161 GLY A CA 1
ATOM 1177 C C . GLY A 1 161 ? -3.359 -0.405 0.092 1.00 93.38 161 GLY A C 1
ATOM 1178 O O . GLY A 1 161 ? -2.941 0.028 -0.976 1.00 93.38 161 GLY A O 1
ATOM 1179 N N . SER A 1 162 ? -2.541 -0.964 0.978 1.00 94.31 162 SER A N 1
ATOM 1180 C CA . SER A 1 162 ? -1.095 -1.044 0.771 1.00 94.31 162 SER A CA 1
ATOM 1181 C C . SER A 1 162 ? -0.698 -1.970 -0.377 1.00 94.31 162 SER A C 1
ATOM 1183 O O . SER A 1 162 ? 0.224 -1.649 -1.119 1.00 94.31 162 SER A O 1
ATOM 1185 N N . MET A 1 163 ? -1.415 -3.076 -0.587 1.00 95.00 163 MET A N 1
ATOM 1186 C CA . MET A 1 163 ? -1.249 -3.909 -1.780 1.00 95.00 163 MET A CA 1
ATOM 1187 C C . MET A 1 163 ? -1.480 -3.093 -3.058 1.00 95.00 163 MET A C 1
ATOM 1189 O O . MET A 1 163 ? -0.683 -3.173 -3.986 1.00 95.00 163 MET A O 1
ATOM 1193 N N . LEU A 1 164 ? -2.533 -2.272 -3.103 1.00 93.81 164 LEU A N 1
ATOM 1194 C CA . LEU A 1 164 ? -2.830 -1.404 -4.247 1.00 93.81 164 LEU A CA 1
ATOM 1195 C C . LEU A 1 164 ? -1.753 -0.329 -4.460 1.00 93.81 164 LEU A C 1
ATOM 1197 O O . LEU A 1 164 ? -1.414 -0.026 -5.603 1.00 93.81 164 LEU A O 1
ATOM 1201 N N . ALA A 1 165 ? -1.154 0.187 -3.384 1.00 92.56 165 ALA A N 1
ATOM 1202 C CA . ALA A 1 165 ? -0.012 1.096 -3.474 1.00 92.56 165 ALA A CA 1
ATOM 1203 C C . ALA A 1 165 ? 1.218 0.439 -4.136 1.00 92.56 165 ALA A C 1
ATOM 1205 O O . ALA A 1 165 ? 1.950 1.117 -4.856 1.00 92.56 165 ALA A O 1
ATOM 1206 N N . ALA A 1 166 ? 1.420 -0.877 -3.990 1.00 93.75 166 ALA A N 1
ATOM 1207 C CA . ALA A 1 166 ? 2.477 -1.595 -4.713 1.00 93.75 166 ALA A CA 1
ATOM 1208 C C . ALA A 1 166 ? 2.252 -1.567 -6.237 1.00 93.75 166 ALA A C 1
ATOM 1210 O O . ALA A 1 166 ? 3.177 -1.284 -6.999 1.00 93.75 166 ALA A O 1
ATOM 1211 N N . PHE A 1 167 ? 1.008 -1.772 -6.694 1.00 93.25 167 PHE A N 1
ATOM 1212 C CA . PHE A 1 167 ? 0.659 -1.614 -8.114 1.00 93.25 167 PHE A CA 1
ATOM 1213 C C . PHE A 1 167 ? 0.875 -0.173 -8.589 1.00 93.25 167 PHE A C 1
ATOM 1215 O O . PHE A 1 167 ? 1.453 0.041 -9.653 1.00 93.25 167 PHE A O 1
ATOM 1222 N N . ALA A 1 168 ? 0.475 0.818 -7.783 1.00 91.25 168 ALA A N 1
ATOM 1223 C CA . ALA A 1 168 ? 0.713 2.226 -8.094 1.00 91.25 168 ALA A CA 1
ATOM 1224 C C . ALA A 1 168 ? 2.213 2.539 -8.231 1.00 91.25 168 ALA A C 1
ATOM 1226 O O . ALA A 1 168 ? 2.603 3.262 -9.143 1.00 91.25 168 ALA A O 1
ATOM 1227 N N . SER A 1 169 ? 3.055 1.938 -7.384 1.00 91.69 169 SER A N 1
ATOM 1228 C CA . SER A 1 169 ? 4.518 2.078 -7.437 1.00 91.69 169 SER A CA 1
ATOM 1229 C C . SER A 1 169 ? 5.079 1.584 -8.767 1.00 91.69 169 SER A C 1
ATOM 1231 O O . SER A 1 169 ? 5.886 2.265 -9.395 1.00 91.69 169 SER A O 1
ATOM 1233 N N . LEU A 1 170 ? 4.621 0.413 -9.219 1.00 90.62 170 LEU A N 1
ATOM 1234 C CA . LEU A 1 170 ? 5.034 -0.171 -10.493 1.00 90.62 170 LEU A CA 1
ATOM 1235 C C . LEU A 1 170 ? 4.631 0.721 -11.670 1.00 90.62 170 LEU A C 1
ATOM 1237 O O . LEU A 1 170 ? 5.460 1.024 -12.524 1.00 90.62 170 LEU A O 1
ATOM 1241 N N . PHE A 1 171 ? 3.375 1.172 -11.703 1.00 89.12 171 PHE A N 1
ATOM 1242 C CA . PHE A 1 171 ? 2.888 2.044 -12.772 1.00 89.12 171 PHE A CA 1
ATOM 1243 C C . PHE A 1 171 ? 3.610 3.388 -12.797 1.00 89.12 171 PHE A C 1
ATOM 1245 O O . PHE A 1 171 ? 3.942 3.878 -13.876 1.00 89.12 171 PHE A O 1
ATOM 1252 N N . TYR A 1 172 ? 3.899 3.951 -11.621 1.00 88.06 172 TYR A N 1
ATOM 1253 C CA . TYR A 1 172 ? 4.679 5.174 -11.504 1.00 88.06 172 TYR A CA 1
ATOM 1254 C C . TYR A 1 172 ? 6.080 4.981 -12.089 1.00 88.06 172 TYR A C 1
ATOM 1256 O O . TYR A 1 172 ? 6.490 5.749 -12.952 1.00 88.06 172 TYR A O 1
ATOM 1264 N N . LEU A 1 173 ? 6.775 3.907 -11.706 1.00 87.81 173 LEU A N 1
ATOM 1265 C CA . LEU A 1 173 ? 8.118 3.589 -12.198 1.00 87.81 173 LEU A CA 1
ATOM 1266 C C . LEU A 1 173 ? 8.174 3.325 -13.707 1.00 87.81 173 LEU A C 1
ATOM 1268 O O . LEU A 1 173 ? 9.160 3.660 -14.361 1.00 87.81 173 LEU A O 1
ATOM 1272 N N . MET A 1 174 ? 7.119 2.738 -14.276 1.00 84.12 174 MET A N 1
ATOM 1273 C CA . MET A 1 174 ? 7.004 2.537 -15.724 1.00 84.12 174 MET A CA 1
ATOM 1274 C C . MET A 1 174 ? 6.846 3.847 -16.505 1.00 84.12 174 MET A C 1
ATOM 1276 O O . MET A 1 174 ? 7.134 3.876 -17.703 1.00 84.12 174 MET A O 1
ATOM 1280 N N . GLN A 1 175 ? 6.355 4.908 -15.860 1.00 81.56 175 GLN A N 1
ATOM 1281 C CA . GLN A 1 175 ? 6.169 6.223 -16.471 1.00 81.56 175 GLN A CA 1
ATOM 1282 C C . GLN A 1 175 ? 7.346 7.162 -16.186 1.00 81.56 175 GLN A C 1
ATOM 1284 O O . GLN A 1 175 ? 7.777 7.899 -17.072 1.00 81.56 175 GLN A O 1
ATOM 1289 N N . ILE A 1 176 ? 7.862 7.119 -14.959 1.00 82.81 176 ILE A N 1
ATOM 1290 C CA . ILE A 1 176 ? 8.964 7.929 -14.455 1.00 82.81 176 ILE A CA 1
ATOM 1291 C C . ILE A 1 176 ? 9.982 6.961 -13.831 1.00 82.81 176 ILE A C 1
ATOM 1293 O O . ILE A 1 176 ? 9.810 6.543 -12.686 1.00 82.81 176 ILE A O 1
ATOM 1297 N N . PRO A 1 177 ? 11.049 6.587 -14.559 1.00 82.56 177 PRO A N 1
ATOM 1298 C CA . PRO A 1 177 ? 12.036 5.598 -14.121 1.00 82.56 177 PRO A CA 1
ATOM 1299 C C . PRO A 1 177 ? 13.024 6.154 -13.076 1.00 82.56 177 PRO A C 1
ATOM 1301 O O . PRO A 1 177 ? 14.226 5.888 -13.126 1.00 82.56 177 PRO A O 1
ATOM 1304 N N . SER A 1 178 ? 12.537 6.951 -12.127 1.00 83.81 178 SER A N 1
ATOM 1305 C CA . SER A 1 178 ? 13.318 7.519 -11.034 1.00 83.81 178 SER A CA 1
ATOM 1306 C C . SER A 1 178 ? 12.583 7.387 -9.703 1.00 83.81 178 SER A C 1
ATOM 1308 O O . SER A 1 178 ? 11.362 7.489 -9.612 1.00 83.81 178 SER A O 1
ATOM 1310 N N . ILE A 1 179 ? 13.358 7.142 -8.652 1.00 85.56 179 ILE A N 1
ATOM 1311 C CA . ILE A 1 179 ? 12.889 7.019 -7.276 1.00 85.56 179 ILE A CA 1
ATOM 1312 C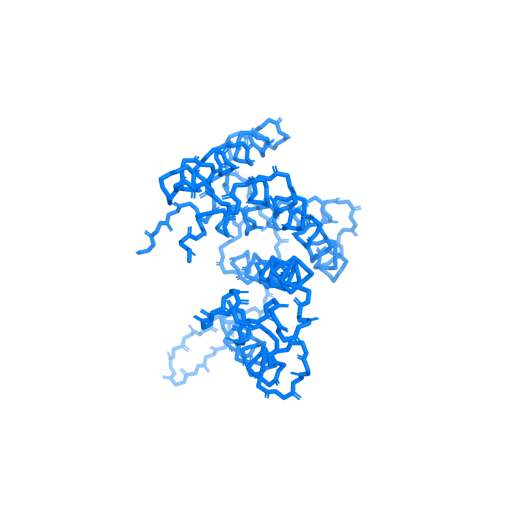 C . ILE A 1 179 ? 13.548 8.117 -6.465 1.00 85.56 179 ILE A C 1
ATOM 1314 O O . ILE A 1 179 ? 14.755 8.352 -6.576 1.00 85.56 179 ILE A O 1
ATOM 1318 N N . THR A 1 180 ? 12.761 8.774 -5.627 1.00 84.75 180 THR A N 1
ATOM 1319 C CA . THR A 1 180 ? 13.250 9.673 -4.587 1.00 84.75 180 THR A CA 1
ATOM 1320 C C . THR A 1 180 ? 12.702 9.228 -3.232 1.00 84.75 180 THR A C 1
ATOM 1322 O O . THR A 1 180 ? 11.598 8.685 -3.166 1.00 84.75 180 THR A O 1
ATOM 1325 N N . PRO A 1 181 ? 13.417 9.496 -2.126 1.00 80.62 181 PRO A N 1
ATOM 1326 C CA . PRO A 1 181 ? 12.920 9.184 -0.784 1.00 80.62 181 PRO A CA 1
ATOM 1327 C C . PRO A 1 181 ? 11.698 10.006 -0.350 1.00 80.62 181 PRO A C 1
ATOM 1329 O O . PRO A 1 181 ? 11.218 9.844 0.759 1.00 80.62 181 PRO A O 1
ATOM 1332 N N . THR A 1 182 ? 11.230 10.932 -1.182 1.00 78.69 182 THR A N 1
ATOM 1333 C CA . THR A 1 182 ? 10.019 11.737 -0.973 1.00 78.69 182 THR A CA 1
ATOM 1334 C C . THR A 1 182 ? 8.928 11.380 -1.989 1.00 78.69 182 THR A C 1
ATOM 1336 O O . THR A 1 182 ? 7.956 12.112 -2.171 1.00 78.69 182 THR A O 1
ATOM 1339 N N . LEU A 1 183 ? 9.080 10.263 -2.705 1.00 79.19 183 LEU A N 1
ATOM 1340 C CA . LEU A 1 183 ? 8.091 9.803 -3.673 1.00 79.19 183 LEU A CA 1
ATOM 1341 C C . LEU A 1 183 ? 6.737 9.588 -2.980 1.00 79.19 183 LEU A C 1
ATOM 1343 O O . LEU A 1 183 ? 6.653 8.969 -1.926 1.00 79.19 183 LEU A O 1
ATOM 1347 N N . GLY A 1 184 ? 5.668 10.131 -3.563 1.00 68.81 184 GLY A N 1
ATOM 1348 C CA . GLY A 1 184 ? 4.324 10.067 -2.981 1.00 68.81 184 GLY A CA 1
ATOM 1349 C C . GLY A 1 184 ? 4.044 11.086 -1.867 1.00 68.81 184 GLY A C 1
ATOM 1350 O O . GLY A 1 184 ? 2.906 11.157 -1.413 1.00 68.81 184 GLY A O 1
ATOM 1351 N N . SER A 1 185 ? 5.024 11.905 -1.458 1.00 68.19 185 SER A N 1
ATOM 1352 C CA . SER A 1 185 ? 4.828 12.947 -0.438 1.00 68.19 185 SER A CA 1
ATOM 1353 C C . SER A 1 185 ? 4.293 14.271 -0.995 1.00 68.19 185 SER A C 1
ATOM 1355 O O . SER A 1 185 ? 3.898 15.133 -0.215 1.00 68.19 185 SER A O 1
ATOM 1357 N N . MET A 1 186 ? 4.315 14.473 -2.318 1.00 55.69 186 MET A N 1
ATOM 1358 C CA . MET A 1 186 ? 3.699 15.635 -2.964 1.00 55.69 186 MET A CA 1
ATOM 1359 C C . MET A 1 186 ? 2.182 15.419 -3.055 1.00 55.69 186 MET A C 1
ATOM 1361 O O . MET A 1 186 ? 1.756 14.535 -3.803 1.00 55.69 186 MET A O 1
ATOM 1365 N N . PRO A 1 187 ? 1.355 16.198 -2.331 1.00 44.88 187 PRO A N 1
ATOM 1366 C CA . PRO A 1 187 ? -0.060 16.276 -2.647 1.00 44.88 187 PRO A CA 1
ATOM 1367 C C . PRO A 1 187 ? -0.192 16.988 -4.000 1.00 44.88 187 PRO A C 1
ATOM 1369 O O . PRO A 1 187 ? 0.389 18.058 -4.190 1.00 44.88 187 PRO A O 1
ATOM 1372 N N . GLY A 1 188 ? -0.875 16.345 -4.949 1.00 39.41 188 GLY A N 1
ATOM 1373 C CA . GLY A 1 188 ? -1.275 16.985 -6.205 1.00 39.41 188 GLY A CA 1
ATOM 1374 C C . GLY A 1 188 ? -2.273 18.112 -5.983 1.00 39.41 188 GLY A C 1
ATOM 1375 O O . GLY A 1 188 ? -2.966 18.087 -4.939 1.00 39.41 188 GLY A O 1
#